Protein AF-A0A7S0V227-F1 (afdb_monomer_lite)

Organism: NCBI:txid464990

Secondary structure (DSSP, 8-state):
-----------HHHHHHH-SS-GGGSEEEETTEEEEHHHHHHHHHHHGGG--TTT-TTTPPPHHHHHHHHHHHHHHHHHHHHHHHHTTPPPPPHHHHHHHHHHHHHS-HHHHHHHHHHHHHHHHHHHTT-HHHHHHHHHTTSSTTSPPPHHHHHHHHHHHHHHTTT-SSSS-SSS--EEEHHHHHHHHHHHTTTS-HHHHHHHHHHHHTT-BTTEEEHHHHHHHHHHHHHHHHHHHHH-------

pLDDT: mean 85.81, std 15.77, range [26.84, 97.31]

Radius of gyration: 18.99 Å; chains: 1; bounding box: 44×42×47 Å

Structure (mmCIF, N/CA/C/O backbone):
data_AF-A0A7S0V227-F1
#
_entry.id   AF-A0A7S0V227-F1
#
loop_
_atom_site.group_PDB
_atom_site.id
_atom_site.type_symbol
_atom_site.label_atom_id
_atom_site.label_alt_id
_atom_site.label_comp_id
_atom_site.label_asym_id
_atom_site.label_entity_id
_atom_site.label_seq_id
_atom_site.pdbx_PDB_ins_code
_atom_site.Cartn_x
_atom_site.Cartn_y
_atom_site.Cartn_z
_atom_site.occupancy
_atom_site.B_iso_or_equiv
_atom_site.auth_seq_id
_atom_site.auth_comp_id
_atom_site.auth_asym_id
_atom_site.auth_atom_id
_atom_site.pdbx_PDB_model_num
ATOM 1 N N . GLY A 1 1 ? 14.195 14.202 -21.052 1.00 30.77 1 GLY A N 1
ATOM 2 C CA . GLY A 1 1 ? 12.818 14.594 -21.402 1.00 30.77 1 GLY A CA 1
ATOM 3 C C . GLY A 1 1 ? 11.912 13.938 -20.395 1.00 30.77 1 GLY A C 1
ATOM 4 O O . GLY A 1 1 ? 12.002 12.729 -20.259 1.00 30.77 1 GLY A O 1
ATOM 5 N N . ALA A 1 2 ? 11.149 14.719 -19.632 1.00 26.84 2 ALA A N 1
ATOM 6 C CA . ALA A 1 2 ? 10.266 14.188 -18.602 1.00 26.84 2 ALA A CA 1
ATOM 7 C C . ALA A 1 2 ? 9.202 13.300 -19.260 1.00 26.84 2 ALA A C 1
ATOM 9 O O . ALA A 1 2 ? 8.429 13.779 -20.091 1.00 26.84 2 ALA A O 1
ATOM 10 N N . VAL A 1 3 ? 9.184 12.012 -18.915 1.00 33.78 3 VAL A N 1
ATOM 11 C CA . VAL A 1 3 ? 8.082 11.117 -19.274 1.00 33.78 3 VAL A CA 1
ATOM 12 C C . VAL A 1 3 ? 6.899 11.555 -18.421 1.00 33.78 3 VAL A C 1
ATOM 14 O O . VAL A 1 3 ? 6.765 11.176 -17.261 1.00 33.78 3 VAL A O 1
ATOM 17 N N . GLY A 1 4 ? 6.087 12.457 -18.970 1.00 28.61 4 GLY A N 1
ATOM 18 C CA . GLY A 1 4 ? 4.810 12.818 -18.380 1.00 28.61 4 GLY A CA 1
ATOM 19 C C . GLY A 1 4 ? 3.978 11.550 -18.253 1.00 28.61 4 GLY A C 1
ATOM 20 O O . GLY A 1 4 ? 3.713 10.887 -19.254 1.00 28.61 4 GLY A O 1
ATOM 21 N N . MET A 1 5 ? 3.601 11.193 -17.025 1.00 31.62 5 MET A N 1
ATOM 22 C CA . MET A 1 5 ? 2.635 10.130 -16.780 1.00 31.62 5 MET A CA 1
ATOM 23 C C . MET A 1 5 ? 1.301 10.550 -17.403 1.00 31.62 5 MET A C 1
ATOM 25 O O . MET A 1 5 ? 0.519 11.287 -16.808 1.00 31.62 5 MET A O 1
ATOM 29 N N . VAL A 1 6 ? 1.061 10.112 -18.638 1.00 30.78 6 VAL A N 1
ATOM 30 C CA . VAL A 1 6 ? -0.256 10.171 -19.270 1.00 30.78 6 VAL A CA 1
ATOM 31 C C . VAL A 1 6 ? -1.191 9.287 -18.435 1.00 30.78 6 VAL A C 1
ATOM 33 O O . VAL A 1 6 ? -0.788 8.182 -18.052 1.00 30.78 6 VAL A O 1
ATOM 36 N N . PRO A 1 7 ? -2.423 9.723 -18.120 1.00 33.16 7 PRO A N 1
ATOM 37 C CA . PRO A 1 7 ? -3.392 8.878 -17.441 1.00 33.16 7 PRO A CA 1
ATOM 38 C C . PRO A 1 7 ? -3.862 7.791 -18.413 1.00 33.16 7 PRO A C 1
ATOM 40 O O . PRO A 1 7 ? -4.861 7.935 -19.107 1.00 33.16 7 PRO A O 1
ATOM 43 N N . VAL A 1 8 ? -3.099 6.705 -18.494 1.00 43.19 8 VAL A N 1
ATOM 44 C CA . VAL A 1 8 ? -3.526 5.469 -19.146 1.00 43.19 8 VAL A CA 1
ATOM 45 C C . VAL A 1 8 ? -4.365 4.709 -18.127 1.00 43.19 8 VAL A C 1
ATOM 47 O O . VAL A 1 8 ? -3.867 4.353 -17.050 1.00 43.19 8 VAL A O 1
ATOM 50 N N . THR A 1 9 ? -5.648 4.547 -18.443 1.00 53.22 9 THR A N 1
ATOM 51 C CA . THR A 1 9 ? -6.554 3.610 -17.776 1.00 53.22 9 THR A CA 1
ATOM 52 C C . THR A 1 9 ? -6.172 2.214 -18.249 1.00 53.22 9 THR A C 1
ATOM 54 O O . THR A 1 9 ? -6.073 1.985 -19.454 1.00 53.22 9 THR A O 1
ATOM 57 N N . MET A 1 10 ? -5.879 1.309 -17.320 1.00 60.03 10 MET A N 1
ATOM 58 C CA . MET A 1 10 ? -5.410 -0.031 -17.662 1.00 60.03 10 MET A CA 1
ATOM 59 C C . MET A 1 10 ? -6.526 -0.831 -18.352 1.00 60.03 10 MET A C 1
ATOM 61 O O . MET A 1 10 ? -7.667 -0.830 -17.883 1.00 60.03 10 MET A O 1
ATOM 65 N N . ASP A 1 11 ? -6.218 -1.524 -19.455 1.00 67.88 11 ASP A N 1
ATOM 66 C CA . ASP A 1 11 ? -7.174 -2.448 -20.068 1.00 67.88 11 ASP A CA 1
ATOM 67 C C . ASP A 1 11 ? -7.288 -3.714 -19.210 1.00 67.88 11 ASP A C 1
ATOM 69 O O . ASP A 1 11 ? -6.453 -4.620 -19.239 1.00 67.88 11 ASP A O 1
ATOM 73 N N . LEU A 1 12 ? -8.369 -3.783 -18.434 1.00 59.81 12 LEU A N 1
ATOM 74 C CA . LEU A 1 12 ? -8.680 -4.924 -17.578 1.00 59.81 12 LEU A CA 1
ATOM 75 C C . LEU A 1 12 ? -8.890 -6.230 -18.368 1.00 59.81 12 LEU A C 1
ATOM 77 O O . LEU A 1 12 ? -8.927 -7.295 -17.751 1.00 59.81 12 LEU A O 1
ATOM 81 N N . GLN A 1 13 ? -9.064 -6.197 -19.697 1.00 56.00 13 GLN A N 1
ATOM 82 C CA . GLN A 1 13 ? -9.119 -7.403 -20.532 1.00 56.00 13 GLN A CA 1
ATOM 83 C C . GLN A 1 13 ? -7.723 -7.944 -20.877 1.00 56.00 13 GLN A C 1
ATOM 85 O O . GLN A 1 13 ? -7.546 -9.166 -20.865 1.00 56.00 13 GLN A O 1
ATOM 90 N N . GLY A 1 14 ? -6.730 -7.073 -21.086 1.00 57.78 14 GLY A N 1
ATOM 91 C CA . GLY A 1 14 ? -5.334 -7.451 -21.346 1.00 57.78 14 GLY A CA 1
ATOM 92 C C . GLY A 1 14 ? -4.717 -8.260 -20.202 1.00 57.78 14 GLY A C 1
ATOM 93 O O . GLY A 1 14 ? -4.196 -9.359 -20.422 1.00 57.78 14 GLY A O 1
ATOM 94 N N . LEU A 1 15 ? -4.924 -7.820 -18.951 1.00 57.00 15 LEU A N 1
ATOM 95 C CA . LEU A 1 15 ? -4.441 -8.564 -17.778 1.00 57.00 15 LEU A CA 1
ATOM 96 C C . LEU A 1 15 ? -5.098 -9.934 -17.617 1.00 57.00 15 LEU A C 1
ATOM 98 O O . LEU A 1 15 ? -4.447 -10.869 -17.161 1.00 57.00 15 LEU A O 1
ATOM 102 N N . LYS A 1 16 ? -6.367 -10.099 -18.005 1.00 57.50 16 LYS A N 1
ATOM 103 C CA . LYS A 1 16 ? -7.054 -11.397 -17.891 1.00 57.50 16 LYS A CA 1
ATOM 104 C C . LYS A 1 16 ? -6.410 -12.464 -18.768 1.00 57.50 16 LYS A C 1
ATOM 106 O O . LYS A 1 16 ? -6.288 -13.605 -18.335 1.00 57.50 16 LYS A O 1
ATOM 111 N N . SER A 1 17 ? -5.989 -12.104 -19.983 1.00 54.28 17 SER A N 1
ATOM 112 C CA . SER A 1 17 ? -5.438 -13.073 -20.937 1.00 54.28 17 SER A CA 1
ATOM 113 C C . SER A 1 17 ? -4.051 -13.592 -20.539 1.00 54.28 17 SER A C 1
ATOM 115 O O . SER A 1 17 ? -3.660 -14.659 -21.009 1.00 54.28 17 SER A O 1
ATOM 117 N N . ARG A 1 18 ? -3.308 -12.862 -19.694 1.00 57.69 18 ARG A N 1
ATOM 118 C CA . ARG A 1 18 ? -1.944 -13.226 -19.268 1.00 57.69 18 ARG A CA 1
ATOM 119 C C . ARG A 1 18 ? -1.885 -13.973 -17.928 1.00 57.69 18 ARG A C 1
ATOM 121 O O . ARG A 1 18 ? -0.892 -14.635 -17.648 1.00 57.69 18 ARG A O 1
ATOM 128 N N . ARG A 1 19 ? -2.956 -13.953 -17.125 1.00 60.94 19 ARG A N 1
ATOM 129 C CA . ARG A 1 19 ? -3.012 -14.561 -15.775 1.00 60.94 19 ARG A CA 1
ATOM 130 C C . ARG A 1 19 ? -3.350 -16.057 -15.742 1.00 60.94 19 ARG A C 1
ATOM 132 O O . ARG A 1 19 ? -3.976 -16.535 -14.795 1.00 60.94 19 ARG A O 1
ATOM 139 N N . GLY A 1 20 ? -2.946 -16.817 -16.757 1.00 49.12 20 GLY A N 1
ATOM 140 C CA . GLY A 1 20 ? -3.042 -18.279 -16.739 1.00 49.12 20 GLY A CA 1
ATOM 141 C C . GLY A 1 20 ? -2.093 -18.884 -15.694 1.00 49.12 20 GLY A C 1
ATOM 142 O O . GLY A 1 20 ? -1.029 -19.368 -16.052 1.00 49.12 20 GLY A O 1
ATOM 143 N N . GLY A 1 21 ? -2.463 -18.823 -14.410 1.00 53.12 21 GLY A N 1
ATOM 144 C CA . GLY A 1 21 ? -1.642 -19.203 -13.251 1.00 53.12 21 GLY A CA 1
ATOM 145 C C . GLY A 1 21 ? -1.020 -17.979 -12.570 1.00 53.12 21 GLY A C 1
ATOM 146 O O . GLY A 1 21 ? -0.509 -17.093 -13.246 1.00 53.12 21 GLY A O 1
ATOM 147 N N . GLY A 1 22 ? -1.093 -17.881 -11.239 1.00 58.72 22 GLY A N 1
ATOM 148 C CA . GLY A 1 22 ? -0.531 -16.743 -10.503 1.00 58.72 22 GLY A CA 1
ATOM 149 C C . GLY A 1 22 ? 0.978 -16.600 -10.738 1.00 58.72 22 GLY A C 1
ATOM 150 O O . GLY A 1 22 ? 1.699 -17.593 -10.715 1.00 58.72 22 GLY A O 1
ATOM 151 N N . ILE A 1 23 ? 1.468 -15.369 -10.931 1.00 63.75 23 ILE A N 1
ATOM 152 C CA . ILE A 1 23 ? 2.888 -15.078 -11.224 1.00 63.75 23 ILE A CA 1
ATOM 153 C C . ILE A 1 23 ? 3.874 -15.683 -10.221 1.00 63.75 23 ILE A C 1
ATOM 155 O O . ILE A 1 23 ? 5.011 -15.968 -10.583 1.00 63.75 23 ILE A O 1
ATOM 159 N N . LYS A 1 24 ? 3.443 -15.941 -8.981 1.00 59.00 24 LYS A N 1
ATOM 160 C CA . LYS A 1 24 ? 4.254 -16.615 -7.955 1.00 59.00 24 LYS A CA 1
ATOM 161 C C . LYS A 1 24 ? 4.851 -17.942 -8.425 1.00 59.00 24 LYS A C 1
ATOM 163 O O . LYS A 1 24 ? 5.970 -18.260 -8.030 1.00 59.00 24 LYS A O 1
ATOM 168 N N . ASP A 1 25 ? 4.128 -18.664 -9.277 1.00 64.25 25 ASP A N 1
ATOM 169 C CA . ASP A 1 25 ? 4.538 -19.960 -9.823 1.00 64.25 25 ASP A CA 1
ATOM 170 C C . ASP A 1 25 ? 5.075 -19.843 -11.260 1.00 64.25 25 ASP A C 1
ATOM 172 O O . ASP A 1 25 ? 5.458 -20.841 -11.874 1.00 64.25 25 ASP A O 1
ATOM 176 N N . GLN A 1 26 ? 5.104 -18.627 -11.815 1.00 71.75 26 GLN A N 1
ATOM 177 C CA . GLN A 1 26 ? 5.612 -18.367 -13.153 1.00 71.75 26 GLN A CA 1
ATOM 178 C C . GLN A 1 26 ? 7.124 -18.136 -13.138 1.00 71.75 26 GLN A C 1
ATOM 180 O O . GLN A 1 26 ? 7.711 -17.568 -12.212 1.00 71.75 26 GLN A O 1
ATOM 185 N N . MET A 1 27 ? 7.752 -18.566 -14.227 1.00 77.56 27 MET A N 1
ATOM 186 C CA . MET A 1 27 ? 9.144 -18.262 -14.510 1.00 77.56 27 MET A CA 1
ATOM 187 C C . MET A 1 27 ? 9.214 -16.936 -15.269 1.00 77.56 27 MET A C 1
ATOM 189 O O . MET A 1 27 ? 8.631 -16.801 -16.344 1.00 77.56 27 MET A O 1
ATOM 193 N N . ILE A 1 28 ? 9.945 -15.967 -14.728 1.00 79.69 28 ILE A N 1
ATOM 194 C CA . ILE A 1 28 ? 10.242 -14.699 -15.391 1.00 79.69 28 ILE A CA 1
ATOM 195 C C . ILE A 1 28 ? 11.426 -14.909 -16.330 1.00 79.69 28 ILE A C 1
ATOM 197 O O . ILE A 1 28 ? 12.440 -15.492 -15.946 1.00 79.69 28 ILE A O 1
ATOM 201 N N . THR A 1 29 ? 11.299 -14.442 -17.571 1.00 74.69 29 THR A N 1
ATOM 202 C CA . THR A 1 29 ? 12.416 -14.453 -18.520 1.00 74.69 29 THR A CA 1
ATOM 203 C C . THR A 1 29 ? 13.261 -13.206 -18.291 1.00 74.69 29 THR A C 1
ATOM 205 O O . THR A 1 29 ? 12.813 -12.099 -18.583 1.00 74.69 29 THR A O 1
ATOM 208 N N . GLN A 1 30 ? 14.475 -13.383 -17.770 1.00 71.31 30 GLN A N 1
ATOM 209 C CA . GLN A 1 30 ? 15.462 -12.320 -17.598 1.00 71.31 30 GLN A CA 1
ATOM 210 C C . GLN A 1 30 ? 16.667 -12.630 -18.497 1.00 71.31 30 GLN A C 1
ATOM 212 O O . GLN A 1 30 ? 17.422 -13.580 -18.269 1.00 71.31 30 GLN A O 1
ATOM 217 N N . GLY A 1 31 ? 16.813 -11.873 -19.587 1.00 73.12 31 GLY A N 1
ATOM 218 C CA . GLY A 1 31 ? 17.769 -12.200 -20.648 1.00 73.12 31 GLY A CA 1
ATOM 219 C C . GLY A 1 31 ? 17.476 -13.573 -21.272 1.00 73.12 31 GLY A C 1
ATOM 220 O O . GLY A 1 31 ? 16.380 -13.805 -21.770 1.00 73.12 31 GLY A O 1
ATOM 221 N N . ASN A 1 32 ? 18.448 -14.492 -21.221 1.00 73.50 32 ASN A N 1
ATOM 222 C CA . ASN A 1 32 ? 18.320 -15.859 -21.756 1.00 73.50 32 ASN A CA 1
ATOM 223 C C . ASN A 1 32 ? 17.957 -16.911 -20.690 1.00 73.50 32 ASN A C 1
ATOM 225 O O . ASN A 1 32 ? 18.061 -18.110 -20.959 1.00 73.50 32 ASN A O 1
ATOM 229 N N . GLN A 1 33 ? 17.594 -16.499 -19.472 1.00 80.25 33 GLN A N 1
ATOM 230 C CA . GLN A 1 33 ? 17.292 -17.416 -18.372 1.00 80.25 33 GLN A CA 1
ATOM 231 C C . GLN A 1 33 ? 15.860 -17.238 -17.874 1.00 80.25 33 GLN A C 1
ATOM 233 O O . GLN A 1 33 ? 15.362 -16.125 -17.733 1.00 80.25 33 GLN A O 1
ATOM 238 N N . ALA A 1 34 ? 15.214 -18.365 -17.585 1.00 85.25 34 ALA A N 1
ATOM 239 C CA . ALA A 1 34 ? 13.944 -18.416 -16.885 1.00 85.25 34 ALA A CA 1
ATOM 240 C C . ALA A 1 34 ? 14.238 -18.560 -15.383 1.00 85.25 34 ALA A C 1
ATOM 242 O O . ALA A 1 34 ? 14.880 -19.535 -14.983 1.00 85.25 34 ALA A O 1
ATOM 243 N N . ILE A 1 35 ? 13.786 -17.613 -14.561 1.00 88.38 35 ILE A N 1
ATOM 244 C CA . ILE A 1 35 ? 14.002 -17.605 -13.106 1.00 88.38 35 ILE A CA 1
ATOM 245 C C . ILE A 1 35 ? 12.668 -17.534 -12.349 1.00 88.38 35 ILE A C 1
ATOM 247 O O . ILE A 1 35 ? 11.728 -16.914 -12.841 1.00 88.38 35 ILE A O 1
ATOM 251 N N . PRO A 1 36 ? 12.548 -18.128 -11.149 1.00 90.19 36 PRO A N 1
ATOM 252 C CA . PRO A 1 36 ? 11.356 -17.966 -10.321 1.00 90.19 36 PRO A CA 1
ATOM 253 C C . PRO A 1 36 ? 11.097 -16.494 -9.976 1.00 90.19 36 PRO A C 1
ATOM 255 O O . PRO A 1 36 ? 12.040 -15.758 -9.673 1.00 90.19 36 PRO A O 1
ATOM 258 N N . TYR A 1 37 ? 9.826 -16.081 -9.925 1.00 89.75 37 TYR A N 1
ATOM 259 C CA . TYR A 1 37 ? 9.449 -14.705 -9.573 1.00 89.75 37 TYR A CA 1
ATOM 260 C C . TYR A 1 37 ? 10.068 -14.219 -8.251 1.00 89.75 37 TYR A C 1
ATOM 262 O O . TYR A 1 37 ? 10.524 -13.083 -8.150 1.00 89.75 37 TYR A O 1
ATOM 270 N N . SER A 1 38 ? 10.149 -15.085 -7.238 1.00 90.00 38 SER A N 1
ATOM 271 C CA . SER A 1 38 ? 10.767 -14.745 -5.950 1.00 90.00 38 SER A CA 1
ATOM 272 C C . SER A 1 38 ? 12.251 -14.380 -6.075 1.00 90.00 38 SER A C 1
ATOM 274 O O . SER A 1 38 ? 12.716 -13.465 -5.396 1.00 90.00 38 SER A O 1
ATOM 276 N N . GLN A 1 39 ? 12.991 -15.055 -6.962 1.00 92.19 39 GLN A N 1
ATOM 277 C CA . GLN A 1 39 ? 14.393 -14.741 -7.243 1.00 92.19 39 GLN A CA 1
ATOM 278 C C . GLN A 1 39 ? 14.517 -13.448 -8.047 1.00 92.19 39 GLN A C 1
ATOM 280 O O . GLN A 1 39 ? 15.366 -12.618 -7.723 1.00 92.19 39 GLN A O 1
ATOM 285 N N . PHE A 1 40 ? 13.641 -13.254 -9.038 1.00 93.38 40 PHE A N 1
ATOM 286 C CA . PHE A 1 40 ? 13.546 -12.003 -9.790 1.00 93.38 40 PHE A CA 1
ATOM 287 C C . PHE A 1 40 ? 13.323 -10.808 -8.853 1.00 93.38 40 PHE A C 1
ATOM 289 O O . PHE A 1 40 ? 14.111 -9.864 -8.863 1.00 93.38 40 PHE A O 1
ATOM 296 N N . TRP A 1 41 ? 12.307 -10.873 -7.986 1.00 94.38 41 TRP A N 1
ATOM 297 C CA . TRP A 1 41 ? 11.978 -9.782 -7.069 1.00 94.38 41 TRP A CA 1
ATOM 298 C C . TRP A 1 41 ? 13.118 -9.491 -6.089 1.00 94.38 41 TRP A C 1
ATOM 300 O O . TRP A 1 41 ? 13.486 -8.335 -5.894 1.00 94.38 41 TRP A O 1
ATOM 310 N N . ALA A 1 42 ? 13.743 -10.527 -5.519 1.00 92.75 42 ALA A N 1
ATOM 311 C CA . ALA A 1 42 ? 14.905 -10.354 -4.648 1.00 92.75 42 ALA A CA 1
ATOM 312 C C . ALA A 1 42 ? 16.091 -9.694 -5.378 1.00 92.75 42 ALA A C 1
ATOM 314 O O . ALA A 1 42 ? 16.754 -8.821 -4.814 1.00 92.75 42 ALA A O 1
ATOM 315 N N . GLY A 1 43 ? 16.337 -10.075 -6.636 1.00 93.81 43 GLY A N 1
ATOM 316 C CA . GLY A 1 43 ? 17.341 -9.446 -7.494 1.00 93.81 43 GLY A CA 1
ATOM 317 C C . GLY A 1 43 ? 17.039 -7.970 -7.753 1.00 93.81 43 GLY A C 1
ATOM 318 O O . GLY A 1 43 ? 17.914 -7.130 -7.568 1.00 93.81 43 GLY A O 1
ATOM 319 N N . LEU A 1 44 ? 15.788 -7.644 -8.083 1.00 94.94 44 LEU A N 1
ATOM 320 C CA . LEU A 1 44 ? 15.318 -6.276 -8.314 1.00 94.94 44 LEU A CA 1
ATOM 321 C C . LEU A 1 44 ? 15.491 -5.388 -7.073 1.00 94.94 44 LEU A C 1
ATOM 323 O O . LEU A 1 44 ? 16.001 -4.265 -7.165 1.00 94.94 44 LEU A O 1
ATOM 327 N N . LEU A 1 45 ? 15.109 -5.895 -5.896 1.00 94.75 45 LEU A N 1
ATOM 328 C CA . LEU A 1 45 ? 15.289 -5.185 -4.629 1.00 94.75 45 LEU A CA 1
ATOM 329 C C . LEU A 1 45 ? 16.766 -4.893 -4.355 1.00 94.75 45 LEU A C 1
ATOM 331 O O . LEU A 1 45 ? 17.085 -3.779 -3.949 1.00 94.75 45 LEU A O 1
ATOM 335 N N . LYS A 1 46 ? 17.660 -5.849 -4.620 1.00 93.62 46 LYS A N 1
ATOM 336 C CA . LYS A 1 46 ? 19.105 -5.658 -4.456 1.00 93.62 46 LYS A CA 1
ATOM 337 C C . LYS A 1 46 ? 19.670 -4.650 -5.461 1.00 93.62 46 LYS A C 1
ATOM 339 O O . LYS A 1 46 ? 20.416 -3.756 -5.079 1.00 93.62 46 LYS A O 1
ATOM 344 N N . SER A 1 47 ? 19.308 -4.758 -6.738 1.00 93.12 47 SER A N 1
ATOM 345 C CA . SER A 1 47 ? 19.790 -3.845 -7.784 1.00 93.12 47 SER A CA 1
ATOM 346 C C . SER A 1 47 ? 19.373 -2.401 -7.515 1.00 93.12 47 SER A C 1
ATOM 348 O O . SER A 1 47 ? 20.182 -1.485 -7.646 1.00 93.12 47 SER A O 1
ATOM 350 N N . SER A 1 48 ? 18.142 -2.192 -7.052 1.00 93.25 48 SER A N 1
ATOM 351 C CA . SER A 1 48 ? 17.635 -0.856 -6.724 1.00 93.25 48 SER A CA 1
ATOM 352 C C . SER A 1 48 ? 18.323 -0.195 -5.519 1.00 93.25 48 SER A C 1
ATOM 354 O O . SER A 1 48 ? 18.161 1.006 -5.342 1.00 93.25 48 SER A O 1
ATOM 356 N N . GLU A 1 49 ? 19.100 -0.918 -4.700 1.00 91.38 49 GLU A N 1
ATOM 357 C CA . GLU A 1 49 ? 19.923 -0.312 -3.630 1.00 91.38 49 GLU A CA 1
ATOM 358 C C . GLU A 1 49 ? 21.124 0.454 -4.188 1.00 91.38 49 GLU A C 1
ATOM 360 O O . GLU A 1 49 ? 21.644 1.352 -3.535 1.00 91.38 49 GLU A O 1
ATOM 365 N N . SER A 1 50 ? 21.566 0.099 -5.397 1.00 89.81 50 SER A N 1
ATOM 366 C CA . SER A 1 50 ? 22.701 0.743 -6.065 1.00 89.81 50 SER A CA 1
ATOM 367 C C . SER A 1 50 ? 22.319 1.997 -6.856 1.00 89.81 50 SER A C 1
ATOM 369 O O . SER A 1 50 ? 23.195 2.668 -7.397 1.00 89.81 50 SER A O 1
ATOM 371 N N . ILE A 1 51 ? 21.023 2.310 -6.940 1.00 89.31 51 ILE A N 1
ATOM 372 C CA . ILE A 1 51 ? 20.528 3.487 -7.649 1.00 89.31 51 ILE A CA 1
ATOM 373 C C . ILE A 1 51 ? 20.590 4.684 -6.707 1.00 89.31 51 ILE A C 1
ATOM 375 O O . ILE A 1 51 ? 19.793 4.792 -5.775 1.00 89.31 51 ILE A O 1
ATOM 379 N N . ASP A 1 52 ? 21.499 5.609 -6.998 1.00 87.75 52 ASP A N 1
ATOM 380 C CA . ASP A 1 52 ? 21.491 6.926 -6.376 1.00 87.75 52 ASP A CA 1
ATOM 381 C C . ASP A 1 52 ? 20.463 7.824 -7.078 1.00 87.75 52 ASP A C 1
ATOM 383 O O . ASP A 1 52 ? 20.682 8.340 -8.178 1.00 87.75 52 ASP A O 1
ATOM 387 N N . VAL A 1 53 ? 19.288 7.940 -6.463 1.00 87.62 53 VAL A N 1
ATOM 388 C CA . VAL A 1 53 ? 18.182 8.757 -6.978 1.00 87.62 53 VAL A CA 1
ATOM 389 C C . VAL A 1 53 ? 18.424 10.246 -6.722 1.00 87.62 53 VAL A C 1
ATOM 391 O O . VAL A 1 53 ? 17.915 11.077 -7.474 1.00 87.62 53 VAL A O 1
ATOM 394 N N . GLU A 1 54 ? 19.185 10.598 -5.683 1.00 85.31 54 GLU A N 1
ATOM 395 C CA . GLU A 1 54 ? 19.464 11.997 -5.345 1.00 85.31 54 GLU A CA 1
ATOM 396 C C . GLU A 1 54 ? 20.405 12.627 -6.379 1.00 85.31 54 GLU A C 1
ATOM 398 O O . GLU A 1 54 ? 20.179 13.764 -6.800 1.00 85.31 54 GLU A O 1
ATOM 403 N N . ASP A 1 55 ? 21.372 11.850 -6.873 1.00 85.31 55 ASP A N 1
ATOM 404 C CA . ASP A 1 55 ? 22.327 12.286 -7.896 1.00 85.31 55 ASP A CA 1
ATOM 405 C C . ASP A 1 55 ? 21.810 12.125 -9.342 1.00 85.31 55 ASP A C 1
ATOM 407 O O . ASP A 1 55 ? 22.392 12.675 -10.284 1.00 85.31 55 ASP A O 1
ATOM 411 N N . ASN A 1 56 ? 20.694 11.413 -9.555 1.00 87.50 56 ASN A N 1
ATOM 412 C CA . ASN A 1 56 ? 20.131 11.166 -10.884 1.00 87.50 56 ASN A CA 1
ATOM 413 C C . ASN A 1 56 ? 18.750 11.809 -11.079 1.00 87.50 56 ASN A C 1
ATOM 415 O O . ASN A 1 56 ? 17.702 11.169 -10.976 1.00 87.50 56 ASN A O 1
ATOM 419 N N . VAL A 1 57 ? 18.761 13.082 -11.485 1.00 82.81 57 VAL A N 1
ATOM 420 C CA . VAL A 1 57 ? 17.558 13.909 -11.723 1.00 82.81 57 VAL A CA 1
ATOM 421 C C . VAL A 1 57 ? 16.549 13.264 -12.688 1.00 82.81 57 VAL A C 1
ATOM 423 O O . VAL A 1 57 ? 15.355 13.532 -12.596 1.00 82.81 57 VAL A O 1
ATOM 426 N N . MET A 1 58 ? 16.994 12.413 -13.621 1.00 84.75 58 MET A N 1
ATOM 427 C CA . MET A 1 58 ? 16.089 11.745 -14.572 1.00 84.75 58 MET A CA 1
ATOM 428 C C . MET A 1 58 ? 15.282 10.608 -13.933 1.00 84.75 58 MET A C 1
ATOM 430 O O . MET A 1 58 ? 14.237 10.236 -14.464 1.00 84.75 58 MET A O 1
ATOM 434 N N . LEU A 1 59 ? 15.768 10.060 -12.819 1.00 87.44 59 LEU A N 1
ATOM 435 C CA . LEU A 1 59 ? 15.134 8.981 -12.063 1.00 87.44 59 LEU A CA 1
ATOM 436 C C . LEU A 1 59 ? 14.322 9.510 -10.874 1.00 87.44 59 LEU A C 1
ATOM 438 O O . LEU A 1 59 ? 13.402 8.840 -10.402 1.00 87.44 59 LEU A O 1
ATOM 442 N N . GLN A 1 60 ? 14.622 10.725 -10.417 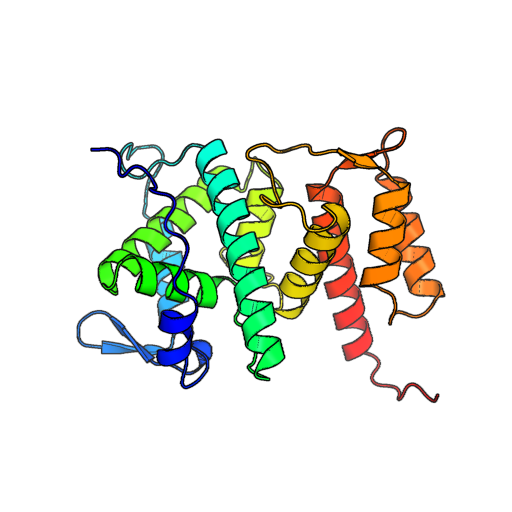1.00 90.44 60 GLN A N 1
ATOM 443 C CA . GLN A 1 60 ? 13.994 11.321 -9.248 1.00 90.44 60 GLN A CA 1
ATOM 444 C C . GLN A 1 60 ? 12.507 11.630 -9.471 1.00 90.44 60 GLN A C 1
ATOM 446 O O . GLN A 1 60 ? 12.116 12.425 -10.328 1.00 90.44 60 GLN A O 1
ATOM 451 N N . MET A 1 61 ? 11.669 11.041 -8.625 1.00 93.56 61 MET A N 1
ATOM 452 C CA . MET A 1 61 ? 10.277 11.422 -8.435 1.00 93.56 61 MET A CA 1
ATOM 453 C C . MET A 1 61 ? 10.199 12.318 -7.208 1.00 93.56 61 MET A C 1
ATOM 455 O O . MET A 1 61 ? 10.783 12.007 -6.180 1.00 93.56 61 MET A O 1
ATOM 459 N N . SER A 1 62 ? 9.443 13.409 -7.271 1.00 94.81 62 SER A N 1
ATOM 460 C CA . SER A 1 62 ? 9.101 14.161 -6.062 1.00 94.81 62 SER A CA 1
ATOM 461 C C . SER A 1 62 ? 8.231 13.317 -5.125 1.00 94.81 62 SER A C 1
ATOM 463 O O . SER A 1 62 ? 7.460 12.461 -5.567 1.00 94.81 62 SER A O 1
ATOM 465 N N . LYS A 1 63 ? 8.256 13.630 -3.823 1.00 94.44 63 LYS A N 1
ATOM 466 C CA . LYS A 1 63 ? 7.371 13.003 -2.825 1.00 94.44 63 LYS A CA 1
ATOM 467 C C . LYS A 1 63 ? 5.904 13.030 -3.264 1.00 94.44 63 LYS A C 1
ATOM 469 O O . LYS A 1 63 ? 5.204 12.035 -3.121 1.00 94.44 63 LYS A O 1
ATOM 474 N N . LYS A 1 64 ? 5.458 14.152 -3.834 1.00 94.62 64 LYS A N 1
ATOM 475 C CA . LYS A 1 64 ? 4.103 14.314 -4.366 1.00 94.62 64 LYS A CA 1
ATOM 476 C C . LYS A 1 64 ? 3.795 13.275 -5.452 1.00 94.62 64 LYS A C 1
ATOM 478 O O . LYS A 1 64 ? 2.820 12.546 -5.334 1.00 94.62 64 LYS A O 1
ATOM 483 N N . GLN A 1 65 ? 4.674 13.152 -6.450 1.00 95.25 65 GLN A N 1
ATOM 484 C CA . GLN A 1 65 ? 4.534 12.161 -7.525 1.00 95.25 65 GLN A CA 1
ATOM 485 C C . GLN A 1 65 ? 4.529 10.725 -6.991 1.00 95.25 65 GLN A C 1
ATOM 487 O O . GLN A 1 65 ? 3.806 9.882 -7.515 1.00 95.25 65 GLN A O 1
ATOM 492 N N . MET A 1 66 ? 5.305 10.441 -5.942 1.00 96.19 66 MET A N 1
ATOM 493 C CA . MET A 1 66 ? 5.285 9.132 -5.291 1.00 96.19 66 MET A CA 1
ATOM 494 C C . MET A 1 66 ? 3.940 8.858 -4.599 1.00 96.19 66 MET A C 1
ATOM 496 O O . MET A 1 66 ? 3.401 7.761 -4.719 1.00 96.19 66 MET A O 1
ATOM 500 N N . LEU A 1 67 ? 3.368 9.844 -3.901 1.00 95.50 67 LEU A N 1
ATOM 501 C CA . LEU A 1 67 ? 2.059 9.707 -3.250 1.00 95.50 67 LEU A CA 1
ATOM 502 C C . LEU A 1 67 ? 0.925 9.548 -4.273 1.00 95.50 67 LEU A C 1
ATOM 504 O O . LEU A 1 67 ? 0.074 8.676 -4.091 1.00 95.50 67 LEU A O 1
ATOM 508 N N . ASP A 1 68 ? 0.961 10.319 -5.363 1.00 94.81 68 ASP A N 1
ATOM 509 C CA . ASP A 1 68 ? 0.064 10.172 -6.518 1.00 94.81 68 ASP A CA 1
ATOM 510 C C . ASP A 1 68 ? 0.130 8.757 -7.102 1.00 94.81 68 ASP A C 1
ATOM 512 O O . ASP A 1 68 ? -0.892 8.094 -7.306 1.00 94.81 68 ASP A O 1
ATOM 516 N N . PHE A 1 69 ? 1.350 8.265 -7.333 1.00 95.69 69 PHE A N 1
ATOM 517 C CA . PHE A 1 69 ? 1.582 6.924 -7.851 1.00 95.69 69 PHE A CA 1
ATOM 518 C C . PHE A 1 69 ? 1.004 5.850 -6.921 1.00 95.69 69 PHE A C 1
ATOM 520 O O . PHE A 1 69 ? 0.266 4.980 -7.381 1.00 95.69 69 PHE A O 1
ATOM 527 N N . ILE A 1 70 ? 1.261 5.937 -5.612 1.00 96.31 70 ILE A N 1
ATOM 528 C CA . ILE A 1 70 ? 0.711 4.999 -4.620 1.00 96.31 70 ILE A CA 1
ATOM 529 C C . ILE A 1 70 ? -0.824 5.009 -4.651 1.00 96.31 70 ILE A C 1
ATOM 531 O O . ILE A 1 70 ? -1.446 3.945 -4.671 1.00 96.31 70 ILE A O 1
ATOM 535 N N . GLY A 1 71 ? -1.442 6.195 -4.691 1.00 94.06 71 GLY A N 1
ATOM 536 C CA . GLY A 1 71 ? -2.895 6.336 -4.788 1.00 94.06 71 GLY A CA 1
ATOM 537 C C . GLY A 1 71 ? -3.468 5.674 -6.044 1.00 94.06 71 GLY A C 1
ATOM 538 O O . GLY A 1 71 ? -4.461 4.940 -5.958 1.00 94.06 71 GLY A O 1
ATOM 539 N N . LYS A 1 72 ? -2.809 5.860 -7.198 1.00 93.75 72 LYS A N 1
ATOM 540 C CA . LYS A 1 72 ? -3.177 5.192 -8.456 1.00 93.75 72 LYS A CA 1
ATOM 541 C C . LYS A 1 72 ? -3.071 3.673 -8.329 1.00 93.75 72 LYS A C 1
ATOM 543 O O . LYS A 1 72 ? -4.042 2.976 -8.608 1.00 93.75 72 LYS A O 1
ATOM 548 N N . ILE A 1 73 ? -1.927 3.163 -7.874 1.00 95.88 73 ILE A N 1
ATOM 549 C CA . ILE A 1 73 ? -1.666 1.722 -7.765 1.00 95.88 73 ILE A CA 1
ATOM 550 C C . ILE A 1 73 ? -2.676 1.033 -6.848 1.00 95.88 73 ILE A C 1
ATOM 552 O O . ILE A 1 73 ? -3.199 -0.017 -7.210 1.00 95.88 73 ILE A O 1
ATOM 556 N N . TYR A 1 74 ? -3.014 1.620 -5.698 1.00 95.62 74 TYR A N 1
ATOM 557 C CA . TYR A 1 74 ? -4.040 1.046 -4.824 1.00 95.62 74 TYR A CA 1
ATOM 558 C C . TYR A 1 74 ? -5.436 1.065 -5.448 1.00 95.62 74 TYR A C 1
ATOM 560 O O . TYR A 1 74 ? -6.176 0.096 -5.285 1.00 95.62 74 TYR A O 1
ATOM 568 N N . THR A 1 75 ? -5.784 2.117 -6.190 1.00 92.81 75 THR A N 1
ATOM 569 C CA . THR A 1 75 ? -7.064 2.189 -6.910 1.00 92.81 75 THR A CA 1
ATOM 570 C C . THR A 1 75 ? -7.159 1.083 -7.964 1.00 92.81 75 THR A C 1
ATOM 572 O O . THR A 1 75 ? -8.117 0.315 -7.965 1.00 92.81 75 THR A O 1
ATOM 575 N N . GLU A 1 76 ? -6.139 0.943 -8.812 1.00 93.00 76 GLU A N 1
ATOM 576 C CA . GLU A 1 76 ? -6.087 -0.097 -9.848 1.00 93.00 76 GLU A CA 1
ATOM 577 C C . GLU A 1 76 ? -6.079 -1.506 -9.234 1.00 93.00 76 GLU A C 1
ATOM 579 O O . GLU A 1 76 ? -6.771 -2.405 -9.716 1.00 93.00 76 GLU A O 1
ATOM 584 N N . LYS A 1 77 ? -5.363 -1.696 -8.115 1.00 94.38 77 LYS A N 1
ATOM 585 C CA . LYS A 1 77 ? -5.334 -2.971 -7.389 1.00 94.38 77 LYS A CA 1
ATOM 586 C C . LYS A 1 77 ? -6.720 -3.386 -6.904 1.00 94.38 77 LYS A C 1
ATOM 588 O O . LYS A 1 77 ? -7.064 -4.555 -7.036 1.00 94.38 77 LYS A O 1
ATOM 593 N N . ILE A 1 78 ? -7.514 -2.453 -6.372 1.00 92.69 78 ILE A N 1
ATOM 594 C CA . ILE A 1 78 ? -8.887 -2.727 -5.919 1.00 92.69 78 ILE A CA 1
ATOM 595 C C . ILE A 1 78 ? -9.758 -3.189 -7.086 1.00 92.69 78 ILE A C 1
ATOM 597 O O . ILE A 1 78 ? -10.432 -4.209 -6.972 1.00 92.69 78 ILE A O 1
ATOM 601 N N . LEU A 1 79 ? -9.709 -2.479 -8.218 1.00 91.25 79 LEU A N 1
ATOM 602 C CA . LEU A 1 79 ? -10.487 -2.839 -9.409 1.00 91.25 79 LEU A CA 1
ATOM 603 C C . LEU A 1 79 ? -10.122 -4.238 -9.913 1.00 91.25 79 LEU A C 1
ATOM 605 O O . LEU A 1 79 ? -10.993 -5.021 -10.299 1.00 91.25 79 LEU A O 1
ATOM 609 N N . VAL A 1 80 ? -8.832 -4.557 -9.884 1.00 91.88 80 VAL A N 1
ATOM 610 C CA . VAL A 1 80 ? -8.322 -5.878 -10.230 1.00 91.88 80 VAL A CA 1
ATOM 611 C C . VAL A 1 80 ? -8.777 -6.948 -9.236 1.00 91.88 80 VAL A C 1
ATOM 613 O O . VAL A 1 80 ? -9.262 -7.988 -9.672 1.00 91.88 80 VAL A O 1
ATOM 616 N N . ASP A 1 81 ? -8.682 -6.697 -7.931 1.00 93.50 81 ASP A N 1
ATOM 617 C CA . ASP A 1 81 ? -9.107 -7.653 -6.902 1.00 93.50 81 ASP A CA 1
ATOM 618 C C . ASP A 1 81 ? -10.607 -7.952 -6.992 1.00 93.50 81 ASP A C 1
ATOM 620 O O . ASP A 1 81 ? -11.016 -9.101 -6.854 1.00 93.50 81 ASP A O 1
ATOM 624 N N . GLU A 1 82 ? -11.437 -6.954 -7.307 1.00 91.00 82 GLU A N 1
ATOM 625 C CA . GLU A 1 82 ? -12.866 -7.165 -7.562 1.00 91.00 82 GLU A CA 1
ATOM 626 C C . GLU A 1 82 ? -13.126 -8.035 -8.800 1.00 91.00 82 GLU A C 1
ATOM 628 O O . GLU A 1 82 ? -14.099 -8.791 -8.856 1.00 91.00 82 GLU A O 1
ATOM 633 N N . VAL A 1 83 ? -12.296 -7.911 -9.841 1.00 90.44 83 VAL A N 1
ATOM 634 C CA . VAL A 1 83 ? -12.359 -8.807 -11.001 1.00 90.44 83 VAL A CA 1
ATOM 635 C C . VAL A 1 83 ? -11.973 -10.220 -10.588 1.00 90.44 83 VAL A C 1
ATOM 637 O O . VAL A 1 83 ? -12.742 -11.128 -10.898 1.00 90.44 83 VAL A O 1
ATOM 640 N N . ASP A 1 84 ? -10.849 -10.388 -9.889 1.00 89.69 84 ASP A N 1
ATOM 641 C CA . ASP A 1 84 ? -10.336 -11.688 -9.446 1.00 89.69 84 ASP A CA 1
ATOM 642 C C . ASP A 1 84 ? -11.353 -12.410 -8.549 1.00 89.69 84 ASP A C 1
ATOM 644 O O . ASP A 1 84 ? -11.670 -13.576 -8.794 1.00 89.69 84 ASP A O 1
ATOM 648 N N . ASP A 1 85 ? -11.968 -11.702 -7.599 1.00 91.25 85 ASP A N 1
ATOM 649 C CA . ASP A 1 85 ? -13.012 -12.246 -6.726 1.00 91.25 85 ASP A CA 1
ATOM 650 C C . ASP A 1 85 ? -14.221 -12.770 -7.517 1.00 91.25 85 ASP A C 1
ATOM 652 O O . ASP A 1 85 ? -14.727 -13.861 -7.238 1.00 91.25 85 ASP A O 1
ATOM 656 N N . ARG A 1 86 ? -14.685 -12.014 -8.526 1.00 91.75 86 ARG A N 1
ATOM 657 C CA . ARG A 1 86 ? -15.843 -12.391 -9.362 1.00 91.75 86 ARG A CA 1
ATOM 658 C C . ARG A 1 86 ? -15.600 -13.649 -10.186 1.00 91.75 86 ARG A C 1
ATOM 660 O O . ARG A 1 86 ? -16.562 -14.324 -10.540 1.00 91.75 86 ARG A O 1
ATOM 667 N N . ILE A 1 87 ? -14.345 -13.934 -10.518 1.00 89.06 87 ILE A N 1
ATOM 668 C CA . ILE A 1 87 ? -13.949 -15.111 -11.302 1.00 89.06 87 ILE A CA 1
ATOM 669 C C . ILE A 1 87 ? -13.269 -16.184 -10.441 1.00 89.06 87 ILE A C 1
ATOM 671 O O . ILE A 1 87 ? -12.721 -17.138 -10.984 1.00 89.06 87 ILE A O 1
ATOM 675 N N . HIS A 1 88 ? -13.330 -16.048 -9.111 1.00 88.75 88 HIS A N 1
ATOM 676 C CA . HIS A 1 88 ? -12.740 -16.970 -8.136 1.00 88.75 88 HIS A CA 1
ATOM 677 C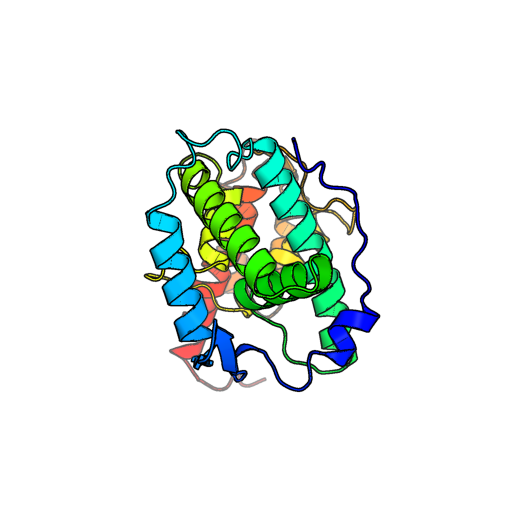 C . HIS A 1 88 ? -11.234 -17.211 -8.331 1.00 88.75 88 HIS A C 1
ATOM 679 O O . HIS A 1 88 ? -10.729 -18.306 -8.074 1.00 88.75 88 HIS A O 1
ATOM 685 N N . MET A 1 89 ? -10.508 -16.185 -8.772 1.00 87.75 89 MET A N 1
ATOM 686 C CA . MET A 1 89 ? -9.052 -16.203 -8.855 1.00 87.75 89 MET A CA 1
ATOM 687 C C . MET A 1 89 ? -8.418 -15.722 -7.550 1.00 87.75 89 MET A C 1
ATOM 689 O O . MET A 1 89 ? -8.957 -14.881 -6.833 1.00 87.75 89 MET A O 1
ATOM 693 N N . SER A 1 90 ? -7.245 -16.269 -7.231 1.00 88.88 90 SER A N 1
ATOM 694 C CA . SER A 1 90 ? -6.465 -15.824 -6.079 1.00 88.88 90 SER A CA 1
ATOM 695 C C . SER A 1 90 ? -5.924 -14.416 -6.312 1.00 88.88 90 SER A C 1
ATOM 697 O O . SER A 1 90 ? -5.264 -14.171 -7.324 1.00 88.88 90 SER A O 1
ATOM 699 N N . ARG A 1 91 ? -6.118 -13.526 -5.339 1.00 91.69 91 ARG A N 1
ATOM 700 C CA . ARG A 1 91 ? -5.543 -12.179 -5.372 1.00 91.69 91 ARG A CA 1
ATOM 701 C C . ARG A 1 91 ? -4.015 -12.220 -5.343 1.00 91.69 91 ARG A C 1
ATOM 703 O O . ARG A 1 91 ? -3.404 -12.989 -4.598 1.00 91.69 91 ARG A O 1
ATOM 710 N N . GLN A 1 92 ? -3.405 -11.333 -6.120 1.00 92.69 92 GLN A N 1
ATOM 711 C CA . GLN A 1 92 ? -1.953 -11.151 -6.175 1.00 92.69 92 GLN A CA 1
ATOM 712 C C . GLN A 1 92 ? -1.420 -10.327 -5.001 1.00 92.69 92 GLN A C 1
ATOM 714 O O . GLN A 1 92 ? -2.123 -9.462 -4.463 1.00 92.69 92 GLN A O 1
ATOM 719 N N . SER A 1 93 ? -0.150 -10.550 -4.652 1.00 94.38 93 SER A N 1
ATOM 720 C CA . SER A 1 93 ? 0.600 -9.625 -3.794 1.00 94.38 93 SER A CA 1
ATOM 721 C C . SER A 1 93 ? 0.817 -8.273 -4.494 1.00 94.38 93 SER A C 1
ATOM 723 O O . SER A 1 93 ? 0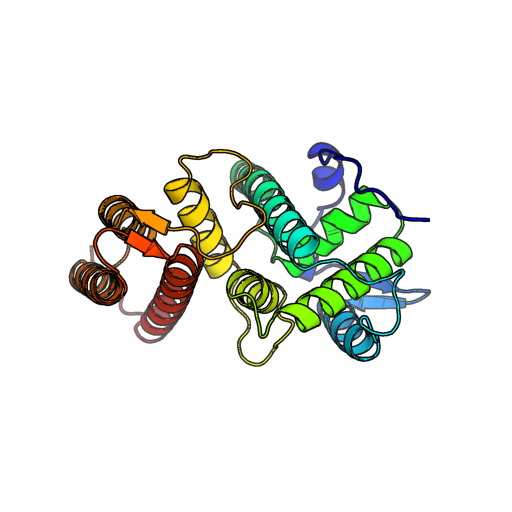.618 -8.147 -5.705 1.00 94.38 93 SER A O 1
ATOM 725 N N . LEU A 1 94 ? 1.209 -7.237 -3.743 1.00 96.06 94 LEU A N 1
ATOM 726 C CA . LEU A 1 94 ? 1.484 -5.929 -4.345 1.00 96.06 94 LEU A CA 1
ATOM 727 C C . LEU A 1 94 ? 2.675 -5.962 -5.326 1.00 96.06 94 LEU A C 1
ATOM 729 O O . LEU A 1 94 ? 2.522 -5.396 -6.404 1.00 96.06 94 LEU A O 1
ATOM 733 N N . PRO A 1 95 ? 3.807 -6.636 -5.027 1.00 95.62 95 PRO A N 1
ATOM 734 C CA . PRO A 1 95 ? 4.887 -6.830 -5.993 1.00 95.62 95 PRO A CA 1
ATOM 735 C C . PRO A 1 95 ? 4.443 -7.473 -7.309 1.00 95.62 95 PRO A C 1
ATOM 737 O O . PRO A 1 95 ? 4.794 -6.981 -8.381 1.00 95.62 95 PRO A O 1
ATOM 740 N N . GLU A 1 96 ? 3.663 -8.559 -7.242 1.00 93.81 96 GLU A N 1
ATOM 741 C CA . GLU A 1 96 ? 3.173 -9.267 -8.436 1.00 93.81 96 GLU A CA 1
ATOM 742 C C . GLU A 1 96 ? 2.299 -8.359 -9.282 1.00 93.81 96 GLU A C 1
ATOM 744 O O . GLU A 1 96 ? 2.517 -8.228 -10.484 1.00 93.81 96 GLU A O 1
ATOM 749 N N . PHE A 1 97 ? 1.335 -7.706 -8.630 1.00 95.25 97 PHE A N 1
ATOM 750 C CA . PHE A 1 97 ? 0.446 -6.772 -9.295 1.00 95.25 97 PHE A CA 1
ATOM 751 C C . PHE A 1 97 ? 1.228 -5.643 -9.963 1.00 95.25 97 PHE A C 1
ATOM 753 O O . PHE A 1 97 ? 0.923 -5.276 -11.092 1.00 95.25 97 PHE A O 1
ATOM 760 N N . LEU A 1 98 ? 2.231 -5.089 -9.278 1.00 95.69 98 LEU A N 1
ATOM 761 C CA . LEU A 1 98 ? 3.008 -3.977 -9.804 1.00 95.69 98 LEU A CA 1
ATOM 762 C C . LEU A 1 98 ? 3.849 -4.402 -11.015 1.00 95.69 98 LEU A C 1
ATOM 764 O O . LEU A 1 98 ? 3.947 -3.645 -11.980 1.00 95.69 98 LEU A O 1
ATOM 768 N N . TYR A 1 99 ? 4.397 -5.620 -11.003 1.00 94.19 99 TYR A N 1
ATOM 769 C CA . TYR A 1 99 ? 5.074 -6.184 -12.168 1.00 94.19 99 TYR A CA 1
ATOM 770 C C . TYR A 1 99 ? 4.131 -6.360 -13.357 1.00 94.19 99 TYR A C 1
ATOM 772 O O . TYR A 1 99 ? 4.430 -5.848 -14.434 1.00 94.19 99 TYR A O 1
ATOM 780 N N . ASP A 1 100 ? 2.967 -6.981 -13.154 1.00 92.31 100 ASP A N 1
ATOM 781 C CA . ASP A 1 100 ? 1.950 -7.123 -14.204 1.00 92.31 100 ASP A CA 1
ATOM 782 C C . ASP A 1 100 ? 1.486 -5.774 -14.752 1.00 92.31 100 ASP A C 1
ATOM 784 O O . ASP A 1 100 ? 1.384 -5.590 -15.963 1.00 92.31 100 ASP A O 1
ATOM 788 N N . TYR A 1 101 ? 1.241 -4.816 -13.860 1.00 94.00 101 TYR A N 1
ATOM 789 C CA . TYR A 1 101 ? 0.819 -3.467 -14.212 1.00 94.00 101 TYR A CA 1
ATOM 790 C C . TYR A 1 101 ? 1.839 -2.786 -15.138 1.00 94.00 101 TYR A C 1
ATOM 792 O O . TYR A 1 101 ? 1.466 -2.220 -16.167 1.00 94.00 101 TYR A O 1
ATOM 800 N N . HIS A 1 102 ? 3.134 -2.854 -14.809 1.00 94.00 102 HIS A N 1
ATOM 801 C CA . HIS A 1 102 ? 4.178 -2.246 -15.637 1.00 94.00 102 HIS A CA 1
ATOM 802 C C . HIS A 1 102 ? 4.456 -3.025 -16.918 1.00 94.00 102 HIS A C 1
ATOM 804 O O . HIS A 1 102 ? 4.697 -2.404 -17.953 1.00 94.00 102 HIS A O 1
ATOM 810 N N . LEU A 1 103 ? 4.396 -4.355 -16.871 1.00 91.50 103 LEU A N 1
ATOM 811 C CA . LEU A 1 103 ? 4.555 -5.192 -18.053 1.00 91.50 103 LEU A CA 1
ATOM 812 C C . LEU A 1 103 ? 3.435 -4.946 -19.068 1.00 91.50 103 LEU A C 1
ATOM 814 O O . LEU A 1 103 ? 3.708 -4.884 -20.263 1.00 91.50 103 LEU A O 1
ATOM 818 N N . GLU A 1 104 ? 2.196 -4.768 -18.611 1.00 90.50 104 GLU A N 1
ATOM 819 C CA . GLU A 1 104 ? 1.074 -4.416 -19.483 1.00 90.50 104 GLU A CA 1
ATOM 820 C C . GLU A 1 104 ? 1.253 -3.009 -20.067 1.00 90.50 104 GLU A C 1
ATOM 822 O O . GLU A 1 104 ? 1.153 -2.813 -21.277 1.00 90.50 104 GLU A O 1
ATOM 827 N N . LEU A 1 105 ? 1.586 -2.029 -19.219 1.00 90.69 105 LEU A N 1
ATOM 828 C CA . LEU A 1 105 ? 1.727 -0.633 -19.633 1.00 90.69 105 LEU A CA 1
ATOM 829 C C . LEU A 1 105 ? 2.865 -0.418 -20.640 1.00 90.69 105 LEU A C 1
ATOM 831 O O . LEU A 1 105 ? 2.738 0.405 -21.545 1.00 90.69 105 LEU A O 1
ATOM 835 N N . LEU A 1 106 ? 3.988 -1.115 -20.457 1.00 92.50 106 LEU A N 1
ATOM 836 C CA . LEU A 1 106 ? 5.209 -0.907 -21.239 1.00 92.50 106 LEU A CA 1
ATOM 837 C C . LEU A 1 106 ? 5.395 -1.955 -22.335 1.00 92.50 106 LEU A C 1
ATOM 839 O O . LEU A 1 106 ? 6.218 -1.749 -23.221 1.00 92.50 106 LEU A O 1
ATOM 843 N N . SER A 1 107 ? 4.649 -3.065 -22.284 1.00 89.44 107 SER A N 1
ATOM 844 C CA . SER A 1 107 ? 4.713 -4.205 -23.214 1.00 89.44 107 SER A CA 1
ATOM 845 C C . SER A 1 107 ? 6.083 -4.889 -23.351 1.00 89.44 107 SER A C 1
ATOM 847 O O . SER A 1 107 ? 6.184 -5.888 -24.056 1.00 89.44 107 SER A O 1
ATOM 849 N N . GLU A 1 108 ? 7.107 -4.413 -22.638 1.00 89.69 108 GLU A N 1
ATOM 850 C CA . GLU A 1 108 ? 8.485 -4.895 -22.689 1.00 89.69 108 GLU A CA 1
ATOM 851 C C . GLU A 1 108 ? 8.991 -5.233 -21.275 1.00 89.69 108 GLU A C 1
ATOM 853 O O . GLU A 1 108 ? 9.046 -4.340 -20.421 1.00 89.69 108 GLU A O 1
ATOM 858 N N . PRO A 1 109 ? 9.401 -6.491 -21.001 1.00 90.06 109 PRO A N 1
ATOM 859 C CA . PRO A 1 109 ? 9.834 -6.918 -19.669 1.00 90.06 109 PRO A CA 1
ATOM 860 C C . PRO A 1 109 ? 10.995 -6.109 -19.091 1.00 90.06 109 PRO A C 1
ATOM 862 O O . PRO A 1 109 ? 10.981 -5.791 -17.905 1.00 90.06 109 PRO A O 1
ATOM 865 N N . LEU A 1 110 ? 11.973 -5.743 -19.926 1.00 90.75 110 LEU A N 1
ATOM 866 C CA . LEU A 1 110 ? 13.137 -4.974 -19.482 1.00 90.75 110 LEU A CA 1
ATOM 867 C C . LEU A 1 110 ? 12.738 -3.562 -19.031 1.00 90.75 110 LEU A C 1
ATOM 869 O O . LEU A 1 110 ? 13.170 -3.108 -17.978 1.00 90.75 110 LEU A O 1
ATOM 873 N N . LEU A 1 111 ? 11.856 -2.897 -19.785 1.00 92.25 111 LEU A N 1
ATOM 874 C CA . LEU A 1 111 ? 11.354 -1.571 -19.415 1.00 92.25 111 LEU A CA 1
ATOM 875 C C . LEU A 1 111 ? 10.498 -1.632 -18.144 1.00 92.25 111 LEU A C 1
ATOM 877 O O . LEU A 1 111 ? 10.554 -0.723 -17.317 1.00 92.25 111 LEU A O 1
ATOM 881 N N . ALA A 1 112 ? 9.721 -2.705 -17.965 1.00 92.56 112 ALA A N 1
ATOM 882 C CA . ALA A 1 112 ? 8.970 -2.939 -16.736 1.00 92.56 112 ALA A CA 1
ATOM 883 C C . ALA A 1 112 ? 9.896 -3.129 -15.528 1.00 92.56 112 ALA A C 1
ATOM 885 O O . ALA A 1 112 ? 9.665 -2.522 -14.484 1.00 92.56 112 ALA A O 1
ATOM 886 N N . GLU A 1 113 ? 10.968 -3.907 -15.677 1.00 93.50 113 GLU A N 1
ATOM 887 C CA . GLU A 1 113 ? 11.989 -4.085 -14.642 1.00 93.50 113 GLU A CA 1
ATOM 888 C C . GLU A 1 113 ? 12.676 -2.757 -14.284 1.00 93.50 113 GLU A C 1
ATOM 890 O O . GLU A 1 113 ? 12.759 -2.411 -13.105 1.00 93.50 113 GLU A O 1
ATOM 895 N N . GLU A 1 114 ? 13.097 -1.968 -15.277 1.00 92.81 114 GLU A N 1
ATOM 896 C CA . GLU A 1 114 ? 13.699 -0.643 -15.066 1.00 92.81 114 GLU A CA 1
ATOM 897 C C . GLU A 1 114 ? 12.750 0.322 -14.343 1.00 92.81 114 GLU A C 1
ATOM 899 O O . GLU A 1 114 ? 13.150 0.997 -13.388 1.00 92.81 114 GLU A O 1
ATOM 904 N N . ALA A 1 115 ? 11.476 0.356 -14.744 1.00 94.12 115 ALA A N 1
ATOM 905 C CA . ALA A 1 115 ? 10.464 1.181 -14.093 1.00 94.12 115 ALA A CA 1
ATOM 906 C C . ALA A 1 115 ? 10.264 0.779 -12.624 1.00 94.12 115 ALA A C 1
ATOM 908 O O . ALA A 1 115 ? 10.241 1.641 -11.742 1.00 94.12 115 ALA A O 1
ATOM 909 N N . LEU A 1 116 ? 10.171 -0.523 -12.347 1.00 95.94 116 LEU A N 1
ATOM 910 C CA . LEU A 1 116 ? 10.047 -1.054 -10.991 1.00 95.94 116 LEU A CA 1
ATOM 911 C C . LEU A 1 116 ? 11.273 -0.746 -10.132 1.00 95.94 116 LEU A C 1
ATOM 913 O O . LEU A 1 116 ? 11.113 -0.335 -8.983 1.00 95.94 116 LEU A O 1
ATOM 917 N N . MET A 1 117 ? 12.485 -0.908 -10.674 1.00 95.00 117 MET A N 1
ATOM 918 C CA . MET A 1 117 ? 13.718 -0.544 -9.972 1.00 95.00 117 MET A CA 1
ATOM 919 C C . MET A 1 117 ? 13.700 0.932 -9.569 1.00 95.00 117 MET A C 1
ATOM 921 O O . MET A 1 117 ? 14.006 1.253 -8.420 1.00 95.00 117 MET A O 1
ATOM 925 N N . ASN A 1 118 ? 13.275 1.814 -10.479 1.00 94.88 118 ASN A N 1
ATOM 926 C CA . ASN A 1 118 ? 13.162 3.240 -10.194 1.00 94.88 118 ASN A CA 1
ATOM 927 C C . ASN A 1 118 ? 12.122 3.537 -9.097 1.00 94.88 118 ASN A C 1
ATOM 929 O O . ASN A 1 118 ? 12.374 4.333 -8.190 1.00 94.88 118 ASN A O 1
ATOM 933 N N . ILE A 1 119 ? 10.963 2.872 -9.140 1.00 97.00 119 ILE A N 1
ATOM 934 C CA . ILE A 1 119 ? 9.908 3.015 -8.124 1.00 97.00 119 ILE A CA 1
ATOM 935 C C . ILE A 1 119 ? 10.405 2.568 -6.750 1.00 97.00 119 ILE A C 1
ATOM 937 O O . ILE A 1 119 ? 10.193 3.275 -5.766 1.00 97.00 119 ILE A O 1
ATOM 941 N N . VAL A 1 120 ? 11.077 1.417 -6.666 1.00 97.06 120 VAL A N 1
ATOM 942 C CA . VAL A 1 120 ? 11.619 0.898 -5.402 1.00 97.06 120 VAL A CA 1
ATOM 943 C C . VAL A 1 120 ? 12.679 1.846 -4.837 1.00 97.06 120 VAL A C 1
ATOM 945 O O . VAL A 1 120 ? 12.656 2.138 -3.641 1.00 97.06 120 VAL A O 1
ATOM 948 N N . ALA A 1 121 ? 13.567 2.376 -5.681 1.00 95.75 121 ALA A N 1
ATOM 949 C CA . ALA A 1 121 ? 14.590 3.328 -5.257 1.00 95.75 121 ALA A CA 1
ATOM 950 C C . ALA A 1 121 ? 13.972 4.633 -4.710 1.00 95.75 121 ALA A C 1
ATOM 952 O O . ALA A 1 121 ? 14.311 5.072 -3.610 1.00 95.75 121 ALA A O 1
ATOM 953 N N . ASN A 1 122 ? 12.980 5.203 -5.405 1.00 96.50 122 ASN A N 1
ATOM 954 C CA . ASN A 1 122 ? 12.244 6.381 -4.927 1.00 96.50 122 ASN A CA 1
ATOM 955 C C . ASN A 1 122 ? 11.418 6.099 -3.657 1.00 96.50 122 ASN A C 1
ATOM 957 O O . ASN A 1 122 ? 11.295 6.962 -2.787 1.00 96.50 122 ASN A O 1
ATOM 961 N N . ALA A 1 123 ? 10.863 4.894 -3.507 1.00 96.44 123 ALA A N 1
ATOM 962 C CA . ALA A 1 123 ? 10.143 4.505 -2.296 1.00 96.44 123 ALA A CA 1
ATOM 963 C C . ALA A 1 123 ? 11.072 4.493 -1.071 1.00 96.44 123 ALA A C 1
ATOM 965 O O . ALA A 1 123 ? 10.704 5.012 -0.016 1.00 96.44 123 ALA A O 1
ATOM 966 N N . ARG A 1 124 ? 12.300 3.974 -1.221 1.00 94.81 124 ARG A N 1
ATOM 967 C CA . ARG A 1 124 ? 13.324 4.002 -0.164 1.00 94.81 124 ARG A CA 1
ATOM 968 C C . ARG A 1 124 ? 13.696 5.428 0.240 1.00 94.81 124 ARG A C 1
ATOM 970 O O . ARG A 1 124 ? 13.775 5.703 1.434 1.00 94.81 124 ARG A O 1
ATOM 977 N N . LEU A 1 125 ? 13.834 6.338 -0.730 1.00 94.25 125 LEU A N 1
ATOM 978 C CA . LEU A 1 125 ? 14.134 7.752 -0.471 1.00 94.25 125 LEU A CA 1
ATOM 979 C C . LEU A 1 125 ? 13.108 8.400 0.477 1.00 94.25 125 LEU A C 1
ATOM 981 O O . LEU A 1 125 ? 13.469 9.176 1.361 1.00 94.25 125 LEU A O 1
ATOM 985 N N . TYR A 1 126 ? 11.822 8.064 0.330 1.00 95.06 126 TYR A N 1
ATOM 986 C CA . TYR A 1 126 ? 10.743 8.684 1.107 1.00 95.06 126 TYR A CA 1
ATOM 987 C C . TYR A 1 126 ? 10.226 7.855 2.291 1.00 95.06 126 TYR A C 1
ATOM 989 O O . TYR A 1 126 ? 9.400 8.358 3.063 1.00 95.06 126 TYR A O 1
ATOM 997 N N . GLU A 1 127 ? 10.715 6.628 2.491 1.00 93.38 127 GLU A N 1
ATOM 998 C CA . GLU A 1 127 ? 10.269 5.733 3.568 1.00 93.38 127 GLU A CA 1
ATOM 999 C C . GLU A 1 127 ? 10.419 6.368 4.964 1.00 93.38 127 GLU A C 1
ATOM 1001 O O . GLU A 1 127 ? 9.544 6.217 5.820 1.00 93.38 127 GLU A O 1
ATOM 1006 N N . GLY A 1 128 ? 11.500 7.121 5.193 1.00 92.44 128 GLY A N 1
ATOM 1007 C CA . GLY A 1 128 ? 11.766 7.773 6.479 1.00 92.44 128 GLY A CA 1
ATOM 1008 C C . GLY A 1 128 ? 10.872 8.981 6.788 1.00 92.44 128 GLY A C 1
ATOM 1009 O O . GLY A 1 128 ? 10.793 9.394 7.944 1.00 92.44 128 GLY A O 1
ATOM 1010 N N . VAL A 1 129 ? 10.192 9.549 5.784 1.00 93.25 129 VAL A N 1
ATOM 1011 C CA . VAL A 1 129 ? 9.505 10.854 5.890 1.00 93.25 129 VAL A CA 1
ATOM 1012 C C . VAL A 1 129 ? 8.013 10.823 5.543 1.00 93.25 129 VAL A C 1
ATOM 1014 O O . VAL A 1 129 ? 7.327 11.830 5.729 1.00 93.25 129 VAL A O 1
ATOM 1017 N N . SER A 1 130 ? 7.484 9.711 5.025 1.00 94.31 130 SER A N 1
ATOM 1018 C CA . SER A 1 130 ? 6.047 9.527 4.774 1.00 94.31 130 SER A CA 1
ATOM 1019 C C . SER A 1 130 ? 5.577 8.176 5.300 1.00 94.31 130 SER A C 1
ATOM 1021 O O . SER A 1 130 ? 6.050 7.122 4.874 1.00 94.31 130 SER A O 1
ATOM 1023 N N . ALA A 1 131 ? 4.586 8.203 6.195 1.00 92.62 131 ALA A N 1
ATOM 1024 C CA . ALA A 1 131 ? 3.954 6.992 6.715 1.00 92.62 131 ALA A CA 1
ATOM 1025 C C . ALA A 1 131 ? 3.287 6.168 5.600 1.00 92.62 131 ALA A C 1
ATOM 1027 O O . ALA A 1 131 ? 3.317 4.935 5.641 1.00 92.62 131 ALA A O 1
ATOM 1028 N N . ARG A 1 132 ? 2.742 6.841 4.578 1.00 94.44 132 ARG A N 1
ATOM 1029 C CA . ARG A 1 132 ? 2.136 6.196 3.413 1.00 94.44 132 ARG A CA 1
ATOM 1030 C C . ARG A 1 132 ? 3.166 5.460 2.571 1.00 94.44 132 ARG A C 1
ATOM 1032 O O . ARG A 1 132 ? 2.951 4.291 2.250 1.00 94.44 132 ARG A O 1
ATOM 1039 N N . VAL A 1 133 ? 4.292 6.110 2.265 1.00 95.62 133 VAL A N 1
ATOM 1040 C CA . VAL A 1 133 ? 5.393 5.462 1.534 1.00 95.62 133 VAL A CA 1
ATOM 1041 C C . VAL A 1 133 ? 5.956 4.305 2.350 1.00 95.62 133 VAL A C 1
ATOM 1043 O O . VAL A 1 133 ? 6.109 3.212 1.821 1.00 95.62 133 VAL A O 1
ATOM 1046 N N . LYS A 1 134 ? 6.155 4.482 3.660 1.00 94.06 134 LYS A N 1
ATOM 1047 C CA . LYS A 1 134 ? 6.589 3.398 4.549 1.00 94.06 134 LYS A CA 1
ATOM 1048 C C . LYS A 1 134 ? 5.660 2.184 4.501 1.00 94.06 134 LYS A C 1
ATOM 1050 O O . LYS A 1 134 ? 6.128 1.049 4.439 1.00 94.06 134 LYS A O 1
ATOM 1055 N N . MET A 1 135 ? 4.343 2.393 4.516 1.00 93.88 135 MET A N 1
ATOM 1056 C CA . MET A 1 135 ? 3.389 1.289 4.382 1.00 93.88 135 MET A CA 1
ATOM 1057 C C . MET A 1 135 ? 3.474 0.627 3.001 1.00 93.88 135 MET A C 1
ATOM 1059 O O . MET A 1 135 ? 3.478 -0.600 2.905 1.00 93.88 135 MET A O 1
ATOM 1063 N N . PHE A 1 136 ? 3.601 1.424 1.940 1.00 95.88 136 PHE A N 1
ATOM 1064 C CA . PHE A 1 136 ? 3.810 0.920 0.585 1.00 95.88 136 PHE A CA 1
ATOM 1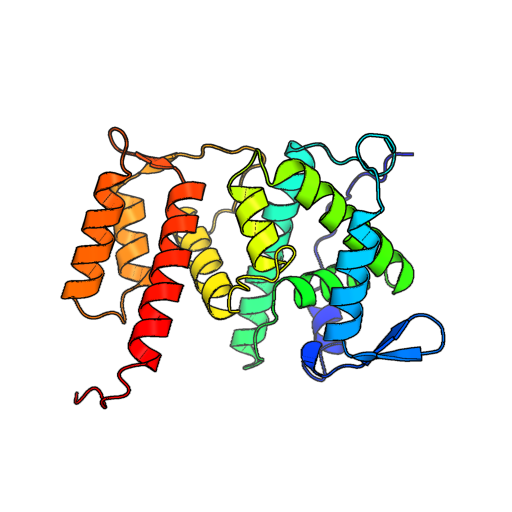065 C C . PHE A 1 136 ? 5.078 0.054 0.490 1.00 95.88 136 PHE A C 1
ATOM 1067 O O . PHE A 1 136 ? 5.010 -1.062 -0.022 1.00 95.88 136 PHE A O 1
ATOM 1074 N N . CYS A 1 137 ? 6.195 0.481 1.093 1.00 95.50 137 CYS A N 1
ATOM 1075 C CA . CYS A 1 137 ? 7.433 -0.303 1.184 1.00 95.50 137 CYS A CA 1
ATOM 1076 C C . CYS A 1 137 ? 7.233 -1.651 1.895 1.00 95.50 137 CYS A C 1
ATOM 1078 O O . CYS A 1 137 ? 7.789 -2.661 1.457 1.00 95.50 137 CYS A O 1
ATOM 1080 N N . ARG A 1 138 ? 6.414 -1.698 2.960 1.00 94.38 138 ARG A N 1
ATOM 1081 C CA . ARG A 1 138 ? 6.072 -2.956 3.654 1.00 94.38 138 ARG A CA 1
ATOM 1082 C C . ARG A 1 138 ? 5.297 -3.911 2.749 1.00 94.38 138 ARG A C 1
ATOM 1084 O O . ARG A 1 138 ? 5.600 -5.102 2.735 1.00 94.38 138 ARG A O 1
ATOM 1091 N N . PHE A 1 139 ? 4.319 -3.413 1.990 1.00 95.94 139 PHE A N 1
ATOM 1092 C CA . PHE A 1 139 ? 3.566 -4.245 1.046 1.00 95.94 139 PHE A CA 1
ATOM 1093 C C . PHE A 1 139 ? 4.402 -4.683 -0.155 1.00 95.94 139 PHE A C 1
ATOM 1095 O O . PHE A 1 139 ? 4.217 -5.801 -0.629 1.00 95.94 139 PHE A O 1
ATOM 1102 N N . LEU A 1 140 ? 5.350 -3.853 -0.599 1.00 95.44 140 LEU A N 1
ATOM 1103 C CA . LEU A 1 140 ? 6.343 -4.214 -1.611 1.00 95.44 140 LEU A CA 1
ATOM 1104 C C . LEU A 1 140 ? 7.430 -5.166 -1.099 1.00 95.44 140 LEU A C 1
ATOM 1106 O O . LEU A 1 140 ? 8.246 -5.640 -1.884 1.00 95.44 140 LEU A O 1
ATOM 1110 N N . GLN A 1 141 ? 7.454 -5.464 0.202 1.00 93.81 141 GLN A N 1
ATOM 1111 C CA . GLN A 1 141 ? 8.458 -6.339 0.809 1.00 93.81 141 GLN A CA 1
ATOM 1112 C C . GLN A 1 141 ? 9.895 -5.836 0.584 1.00 93.81 141 GLN A C 1
ATOM 1114 O O . GLN A 1 141 ? 10.826 -6.633 0.516 1.00 93.81 141 GLN A O 1
ATOM 1119 N N . ILE A 1 142 ? 10.079 -4.511 0.491 1.00 92.06 142 ILE A N 1
ATOM 1120 C CA . ILE A 1 142 ? 11.409 -3.892 0.375 1.00 92.06 142 ILE A CA 1
ATOM 1121 C C . ILE A 1 142 ? 12.238 -4.220 1.625 1.00 92.06 142 ILE A C 1
ATOM 1123 O O . ILE A 1 142 ? 13.407 -4.576 1.521 1.00 92.06 142 ILE A O 1
ATOM 1127 N N . ASN A 1 143 ? 11.597 -4.179 2.797 1.00 78.50 143 ASN A N 1
ATOM 1128 C CA . ASN A 1 143 ? 12.177 -4.584 4.074 1.00 78.50 143 ASN A CA 1
ATOM 1129 C C . ASN A 1 143 ? 11.692 -6.000 4.429 1.00 78.50 143 ASN A C 1
ATOM 1131 O O . ASN A 1 143 ? 10.612 -6.181 5.000 1.00 78.50 143 ASN A O 1
ATOM 1135 N N . GLN A 1 144 ? 12.484 -7.008 4.049 1.00 68.50 144 GLN A N 1
ATOM 1136 C CA . GLN A 1 144 ? 12.118 -8.433 4.099 1.00 68.50 144 GLN A CA 1
ATOM 1137 C C . GLN A 1 144 ? 12.007 -9.025 5.511 1.00 68.50 144 GLN A C 1
ATOM 1139 O O . GLN A 1 144 ? 11.524 -10.144 5.659 1.00 68.50 144 GLN A O 1
ATOM 1144 N N . ASP A 1 145 ? 12.399 -8.299 6.559 1.00 73.19 145 ASP A N 1
ATOM 1145 C CA . ASP A 1 145 ? 12.396 -8.836 7.925 1.00 73.19 145 ASP A CA 1
ATOM 1146 C C . ASP A 1 145 ? 10.981 -9.136 8.447 1.00 73.19 145 ASP A C 1
ATOM 1148 O O . ASP A 1 145 ? 10.808 -9.937 9.369 1.00 73.19 145 ASP A O 1
ATOM 1152 N N . LYS A 1 146 ? 9.953 -8.471 7.895 1.00 73.06 146 LYS A N 1
ATOM 1153 C CA . LYS A 1 146 ? 8.544 -8.617 8.307 1.00 73.06 146 LYS A CA 1
ATOM 1154 C C . LYS A 1 146 ? 7.587 -8.426 7.122 1.00 73.06 146 LYS A C 1
ATOM 1156 O O . LYS A 1 146 ? 6.870 -7.417 7.086 1.00 73.06 146 LYS A O 1
ATOM 1161 N N . PRO A 1 147 ? 7.555 -9.359 6.153 1.00 81.12 147 PRO A N 1
ATOM 1162 C CA . PRO A 1 147 ? 6.672 -9.241 5.004 1.00 81.12 147 PRO A CA 1
ATOM 1163 C C . PRO A 1 147 ? 5.215 -9.304 5.467 1.00 81.12 147 PRO A C 1
ATOM 1165 O O . PRO A 1 147 ? 4.844 -10.102 6.331 1.00 81.12 147 PRO A O 1
ATOM 1168 N N . LEU A 1 148 ? 4.383 -8.436 4.897 1.00 91.38 148 LEU A N 1
ATOM 1169 C CA . LEU A 1 148 ? 2.950 -8.450 5.158 1.00 91.38 148 LEU A CA 1
ATOM 1170 C C . LEU A 1 148 ? 2.260 -9.501 4.275 1.00 91.38 148 LEU A C 1
ATOM 1172 O O . LEU A 1 148 ? 2.574 -9.592 3.085 1.00 91.38 148 LEU A O 1
ATOM 1176 N N . PRO A 1 149 ? 1.307 -10.276 4.822 1.00 91.88 149 PRO A N 1
ATOM 1177 C CA . PRO A 1 149 ? 0.528 -11.219 4.030 1.00 91.88 149 PRO A CA 1
ATOM 1178 C C . PRO A 1 149 ? -0.442 -10.483 3.087 1.00 91.88 149 PRO A C 1
ATOM 1180 O O . PRO A 1 149 ? -0.808 -9.328 3.324 1.00 91.88 149 PRO A O 1
ATOM 1183 N N . VAL A 1 150 ? -0.895 -11.153 2.023 1.00 93.00 150 VAL A N 1
ATOM 1184 C CA . VAL A 1 150 ? -1.799 -10.567 1.004 1.00 93.00 150 VAL A CA 1
ATOM 1185 C C . VAL A 1 150 ? -3.136 -10.142 1.620 1.00 93.00 150 VAL A C 1
ATOM 1187 O O . VAL A 1 150 ? -3.738 -9.138 1.236 1.00 93.00 150 VAL A O 1
ATOM 1190 N N . GLU A 1 151 ? -3.585 -10.856 2.643 1.00 93.88 151 GLU A N 1
ATOM 1191 C CA . GLU A 1 151 ? -4.804 -10.545 3.374 1.00 93.88 151 GLU A CA 1
ATOM 1192 C C . GLU A 1 151 ? -4.672 -9.233 4.162 1.00 93.88 151 GLU A C 1
ATOM 1194 O O . GLU A 1 151 ? -5.649 -8.499 4.293 1.00 93.88 151 GLU A O 1
ATOM 1199 N N . ALA A 1 152 ? -3.466 -8.877 4.624 1.00 95.56 152 ALA A N 1
ATOM 1200 C CA . ALA A 1 152 ? -3.237 -7.585 5.270 1.00 95.56 152 ALA A CA 1
ATOM 1201 C C . ALA A 1 152 ? -3.369 -6.423 4.272 1.00 95.56 152 ALA A C 1
ATOM 1203 O O . ALA A 1 152 ? -3.930 -5.383 4.620 1.00 95.56 152 ALA A O 1
ATOM 1204 N N . LEU A 1 153 ? -2.923 -6.612 3.022 1.00 96.25 153 LEU A N 1
ATOM 1205 C CA . LEU A 1 153 ? -3.176 -5.652 1.940 1.00 96.25 153 LEU A CA 1
ATOM 1206 C C . LEU A 1 153 ? -4.677 -5.546 1.652 1.00 96.25 153 LEU A C 1
ATOM 1208 O O . LEU A 1 153 ? -5.205 -4.446 1.522 1.00 96.25 153 LEU A O 1
ATOM 1212 N N . SER A 1 154 ? -5.384 -6.676 1.628 1.00 94.94 154 SER A N 1
ATOM 1213 C CA . SER A 1 154 ? -6.838 -6.698 1.422 1.00 94.94 154 SER A CA 1
ATOM 1214 C C . SER A 1 154 ? -7.585 -5.925 2.514 1.00 94.94 154 SER A C 1
ATOM 1216 O O . SER A 1 154 ? -8.488 -5.150 2.206 1.00 94.94 154 SER A O 1
ATOM 1218 N N . VAL A 1 155 ? -7.180 -6.075 3.779 1.00 95.31 155 VAL A N 1
ATOM 1219 C CA . VAL A 1 155 ? -7.721 -5.300 4.908 1.00 95.31 155 VAL A CA 1
ATOM 1220 C C . VAL A 1 155 ? -7.435 -3.809 4.754 1.00 95.31 155 VAL A C 1
ATOM 1222 O O . VAL A 1 155 ? -8.339 -2.994 4.943 1.00 95.31 155 VAL A O 1
ATOM 1225 N N . PHE A 1 156 ? -6.205 -3.450 4.385 1.00 96.50 156 PHE A N 1
ATOM 1226 C CA . PHE A 1 156 ? -5.812 -2.063 4.145 1.00 96.50 156 PHE A CA 1
ATOM 1227 C C . PHE A 1 156 ? -6.669 -1.410 3.051 1.00 96.50 156 PHE A C 1
ATOM 1229 O O . PHE A 1 156 ? -7.256 -0.352 3.278 1.00 96.50 156 PHE A O 1
ATOM 1236 N N . LEU A 1 157 ? -6.797 -2.061 1.891 1.00 95.06 157 LEU A N 1
ATOM 1237 C CA . LEU A 1 157 ? -7.562 -1.547 0.752 1.00 95.06 157 LEU A CA 1
ATOM 1238 C C . LEU A 1 157 ? -9.064 -1.469 1.061 1.00 95.06 157 LEU A C 1
ATOM 1240 O O . LEU A 1 157 ? -9.713 -0.475 0.742 1.00 95.06 157 LEU A O 1
ATOM 1244 N N . LEU A 1 158 ? -9.613 -2.469 1.756 1.00 93.44 158 LEU A N 1
ATOM 1245 C CA . LEU A 1 158 ? -11.013 -2.474 2.182 1.00 93.44 158 LEU A CA 1
ATOM 1246 C C . LEU A 1 158 ? -11.323 -1.325 3.150 1.00 93.44 158 LEU A C 1
ATOM 1248 O O . LEU A 1 158 ? -12.344 -0.646 3.005 1.00 93.44 158 LEU A O 1
ATOM 1252 N N . ALA A 1 159 ? -10.444 -1.097 4.129 1.00 94.81 159 ALA A N 1
ATOM 1253 C CA . ALA A 1 159 ? -10.572 0.017 5.060 1.00 94.81 159 ALA A CA 1
ATOM 1254 C C . ALA A 1 159 ? -10.526 1.357 4.321 1.00 94.81 159 ALA A C 1
ATOM 1256 O O . ALA A 1 159 ? -11.369 2.218 4.567 1.00 94.81 159 ALA A O 1
ATOM 1257 N N . LEU A 1 160 ? -9.595 1.505 3.376 1.00 93.38 160 LEU A N 1
ATOM 1258 C CA . LEU A 1 160 ? -9.450 2.707 2.566 1.00 93.38 160 LEU A CA 1
ATOM 1259 C C . LEU A 1 160 ? -10.724 3.022 1.765 1.00 93.38 160 LEU A C 1
ATOM 1261 O O . LEU A 1 160 ? -11.244 4.132 1.868 1.00 93.38 160 LEU A O 1
ATOM 1265 N N . VAL A 1 161 ? -11.292 2.042 1.054 1.00 92.38 161 VAL A N 1
ATOM 1266 C CA . VAL A 1 161 ? -12.559 2.208 0.311 1.00 92.38 161 VAL A CA 1
ATOM 1267 C C . VAL A 1 161 ? -13.695 2.642 1.235 1.00 92.38 161 VAL A C 1
ATOM 1269 O O . VAL A 1 161 ? -14.452 3.558 0.908 1.00 92.38 161 VAL A O 1
ATOM 1272 N N . LYS A 1 162 ? -13.812 2.024 2.417 1.00 92.25 162 LYS A N 1
ATOM 1273 C CA . LYS A 1 162 ? -14.852 2.380 3.394 1.00 92.25 162 LYS A CA 1
ATOM 1274 C C . LYS A 1 162 ? -14.649 3.772 3.986 1.00 92.25 162 LYS A C 1
ATOM 1276 O O . LYS A 1 162 ? -15.630 4.483 4.198 1.00 92.25 162 LYS A O 1
ATOM 1281 N N . ILE A 1 163 ? -13.407 4.186 4.225 1.00 91.69 163 ILE A N 1
ATOM 1282 C CA . ILE A 1 163 ? -13.097 5.535 4.706 1.00 91.69 163 ILE A CA 1
ATOM 1283 C C . ILE A 1 163 ? -13.380 6.581 3.631 1.00 91.69 163 ILE A C 1
ATOM 1285 O O . ILE A 1 163 ? -13.819 7.670 3.975 1.00 91.69 163 ILE A O 1
ATOM 1289 N N . GLN A 1 164 ? -13.196 6.274 2.354 1.00 88.19 164 GLN A N 1
ATOM 1290 C CA . GLN A 1 164 ? -13.447 7.232 1.274 1.00 88.19 164 GLN A CA 1
ATOM 1291 C C . GLN A 1 164 ? -14.856 7.144 0.690 1.00 88.19 164 GLN A C 1
ATOM 1293 O O . GLN A 1 164 ? -15.169 7.846 -0.258 1.00 88.19 164 GLN A O 1
ATOM 1298 N N . ASN A 1 165 ? -15.727 6.284 1.232 1.00 84.88 165 ASN A N 1
ATOM 1299 C CA . ASN A 1 165 ? -17.043 5.993 0.649 1.00 84.88 165 ASN A CA 1
ATOM 1300 C C . ASN A 1 165 ? -16.979 5.593 -0.845 1.00 84.88 165 ASN A C 1
ATOM 1302 O O . ASN A 1 165 ? -17.949 5.789 -1.572 1.00 84.88 165 ASN A O 1
ATOM 1306 N N . GLY A 1 166 ? -15.855 5.030 -1.298 1.00 75.75 166 GLY A N 1
ATOM 1307 C CA . GLY A 1 166 ? -15.626 4.686 -2.705 1.00 75.75 166 GLY A CA 1
ATOM 1308 C C . GLY A 1 166 ? -15.278 5.860 -3.630 1.00 75.75 166 GLY A C 1
ATOM 1309 O O . GLY A 1 166 ? -15.284 5.668 -4.843 1.00 75.75 166 GLY A O 1
ATOM 1310 N N . GLU A 1 167 ? -14.979 7.053 -3.106 1.00 78.25 167 GLU A N 1
ATOM 1311 C CA . GLU A 1 167 ? -14.494 8.176 -3.919 1.00 78.25 167 GLU A CA 1
ATOM 1312 C C . GLU A 1 167 ? -13.109 7.882 -4.520 1.00 78.25 167 GLU A C 1
ATOM 1314 O O . GLU A 1 167 ? -12.226 7.342 -3.854 1.00 78.25 167 GLU A O 1
ATOM 1319 N N . ILE A 1 168 ? -12.916 8.244 -5.792 1.00 72.00 168 ILE A N 1
ATOM 1320 C CA . ILE A 1 168 ? -11.651 8.095 -6.523 1.00 72.00 168 ILE A CA 1
ATOM 1321 C C . ILE A 1 168 ? -11.158 9.501 -6.913 1.00 72.00 168 ILE A C 1
ATOM 1323 O O . ILE A 1 168 ? -11.950 10.265 -7.469 1.00 72.00 168 ILE A O 1
ATOM 1327 N N . PRO A 1 169 ? -9.876 9.854 -6.682 1.00 69.62 169 PRO A N 1
ATOM 1328 C CA . PRO A 1 169 ? -8.807 9.016 -6.129 1.00 69.62 169 PRO A CA 1
ATOM 1329 C C . PRO A 1 169 ? -8.981 8.725 -4.630 1.00 69.62 169 PRO A C 1
ATOM 133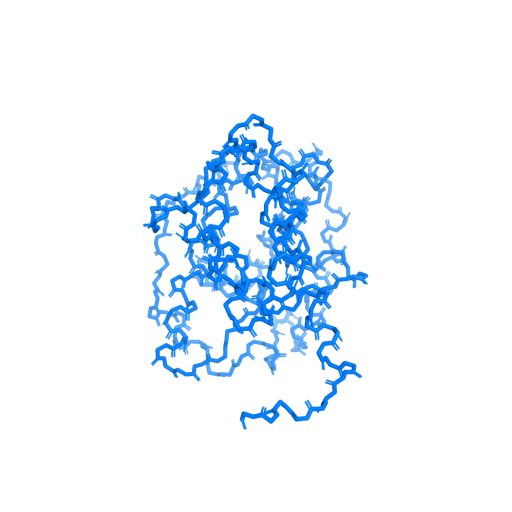1 O O . PRO A 1 169 ? -9.323 9.606 -3.849 1.00 69.62 169 PRO A O 1
ATOM 1334 N N . LEU A 1 170 ? -8.698 7.481 -4.226 1.00 80.38 170 LEU A N 1
ATOM 1335 C CA . LEU A 1 170 ? -8.879 7.021 -2.841 1.00 80.38 170 LEU A CA 1
ATOM 1336 C C . LEU A 1 170 ? -7.873 7.643 -1.858 1.00 80.38 170 LEU A C 1
ATOM 1338 O O . LEU A 1 170 ? -8.130 7.744 -0.658 1.00 80.38 170 LEU A O 1
ATOM 1342 N N . LEU A 1 171 ? -6.698 8.037 -2.343 1.00 86.12 171 LEU A N 1
ATOM 1343 C CA . LEU A 1 171 ? -5.700 8.744 -1.551 1.00 86.12 171 LEU A CA 1
ATOM 1344 C C . LEU A 1 171 ? -5.281 10.006 -2.302 1.00 86.12 171 LEU A C 1
ATOM 1346 O O . LEU A 1 171 ? -4.942 9.907 -3.480 1.00 86.12 171 LEU A O 1
ATOM 1350 N N . PRO A 1 172 ? -5.285 11.174 -1.642 1.00 84.25 172 PRO A N 1
ATOM 1351 C CA . PRO A 1 172 ? -4.736 12.390 -2.209 1.00 84.25 172 PRO A CA 1
ATOM 1352 C C . PRO A 1 172 ? -3.202 12.349 -2.232 1.00 84.25 172 PRO A C 1
ATOM 1354 O O . PRO A 1 172 ? -2.559 11.493 -1.624 1.00 84.25 172 PRO A O 1
ATOM 1357 N N . ASP A 1 173 ? -2.615 13.337 -2.891 1.00 85.25 173 ASP A N 1
ATOM 1358 C CA . ASP A 1 173 ? -1.179 13.479 -3.156 1.00 85.25 173 ASP A CA 1
ATOM 1359 C C . ASP A 1 173 ? -0.364 14.077 -1.988 1.00 85.25 173 ASP A C 1
ATOM 1361 O O . ASP A 1 173 ? 0.799 14.453 -2.150 1.00 85.25 173 ASP A O 1
ATOM 1365 N N . TYR A 1 174 ? -0.962 14.140 -0.793 1.00 85.81 174 TYR A N 1
ATOM 1366 C CA . TYR A 1 174 ? -0.369 14.679 0.433 1.00 85.81 174 TYR A CA 1
ATOM 1367 C C . TYR A 1 174 ? -0.627 13.776 1.659 1.00 85.81 174 TYR A C 1
ATOM 1369 O O . TYR A 1 174 ? -1.556 12.962 1.682 1.00 85.81 174 TYR A O 1
ATOM 1377 N N . ASP A 1 175 ? 0.230 13.894 2.680 1.00 87.19 175 ASP A N 1
ATOM 1378 C CA . ASP A 1 175 ? 0.114 13.187 3.970 1.00 87.19 175 ASP A CA 1
ATOM 1379 C C . ASP A 1 175 ? -0.813 13.941 4.952 1.00 87.19 175 ASP A C 1
ATOM 1381 O O . ASP A 1 175 ? -1.254 15.049 4.665 1.00 87.19 175 ASP A O 1
ATOM 1385 N N . GLN A 1 176 ? -1.046 13.395 6.152 1.00 85.94 176 GLN A N 1
ATOM 1386 C CA . GLN A 1 176 ? -1.778 14.064 7.249 1.00 85.94 176 GLN A CA 1
ATOM 1387 C C . GLN A 1 176 ? -3.272 14.285 6.972 1.00 85.94 176 GLN A C 1
ATOM 1389 O O . GLN A 1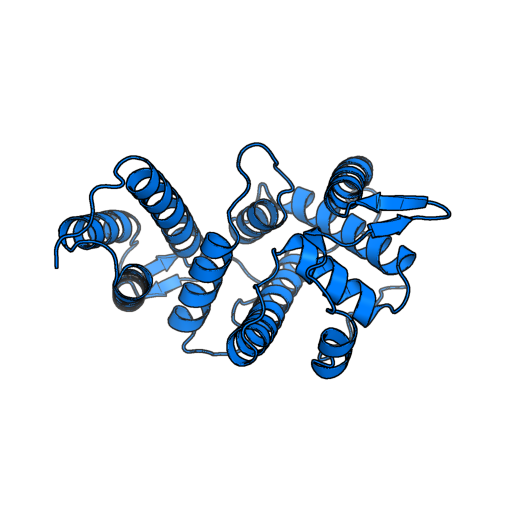 176 ? -3.873 15.300 7.342 1.00 85.94 176 GLN A O 1
ATOM 1394 N N . ILE A 1 177 ? -3.894 13.316 6.306 1.00 90.81 177 ILE A N 1
ATOM 1395 C CA . ILE A 1 177 ? -5.329 13.342 6.038 1.00 90.81 177 ILE A CA 1
ATOM 1396 C C . ILE A 1 177 ? -6.055 12.999 7.331 1.00 90.81 177 ILE A C 1
ATOM 1398 O O . ILE A 1 177 ? -5.848 11.935 7.902 1.00 90.81 177 ILE A O 1
ATOM 1402 N N . ASN A 1 178 ? -6.946 13.876 7.775 1.00 93.69 178 ASN A N 1
ATOM 1403 C CA . ASN A 1 178 ? -7.722 13.652 8.986 1.00 93.69 178 ASN A CA 1
ATOM 1404 C C . ASN A 1 178 ? -9.083 13.035 8.657 1.00 93.69 178 ASN A C 1
ATOM 1406 O O . ASN A 1 178 ? -9.821 13.537 7.810 1.00 93.69 178 ASN A O 1
ATOM 1410 N N . VAL A 1 179 ? -9.429 11.964 9.365 1.00 93.94 179 VAL A N 1
ATOM 1411 C CA . VAL A 1 179 ? -10.709 11.258 9.264 1.00 93.94 179 VAL A CA 1
ATOM 1412 C C . VAL A 1 179 ? -11.490 11.476 10.548 1.00 93.94 179 VAL A C 1
ATOM 1414 O O . VAL A 1 179 ? -10.918 11.447 11.634 1.00 93.94 179 VAL A O 1
ATOM 1417 N N . ASP A 1 180 ? -12.803 11.663 10.447 1.00 96.19 180 ASP A N 1
ATOM 1418 C CA . ASP A 1 180 ? -13.672 11.728 11.622 1.00 96.19 180 ASP A CA 1
ATOM 1419 C C . ASP A 1 180 ? -13.595 10.427 12.447 1.00 96.19 180 ASP A C 1
ATOM 1421 O O . ASP A 1 180 ? -13.702 9.319 11.911 1.00 96.19 180 ASP A O 1
ATOM 1425 N N . ALA A 1 181 ? -13.433 10.557 13.765 1.00 95.94 181 ALA A N 1
ATOM 1426 C CA . ALA A 1 181 ? -13.265 9.418 14.664 1.00 95.94 181 ALA A CA 1
ATOM 1427 C C . ALA A 1 181 ? -14.474 8.464 14.655 1.00 95.94 181 ALA A C 1
ATOM 1429 O O . ALA A 1 181 ? -14.302 7.248 14.750 1.00 95.94 181 ALA A O 1
ATOM 1430 N N . SER A 1 182 ? -15.697 8.977 14.470 1.00 95.81 182 SER A N 1
ATOM 1431 C CA . SER A 1 182 ? -16.892 8.130 14.364 1.00 95.81 182 SER A CA 1
ATOM 1432 C C . SER A 1 182 ? -16.902 7.323 13.064 1.00 95.81 182 SER A C 1
ATOM 1434 O O . SER A 1 182 ? -17.341 6.170 13.051 1.00 95.81 182 SER A O 1
ATOM 1436 N N . LYS A 1 183 ? -16.368 7.888 11.971 1.00 95.50 183 LYS A N 1
ATOM 1437 C CA . LYS A 1 183 ? -16.167 7.162 10.710 1.00 95.50 183 LYS A CA 1
ATOM 1438 C C . LYS A 1 183 ? -15.109 6.074 10.878 1.00 95.50 183 LYS A C 1
ATOM 1440 O O . LYS A 1 183 ? -15.347 4.937 10.476 1.00 95.50 183 LYS A O 1
ATOM 1445 N N . ALA A 1 184 ? -13.988 6.393 11.523 1.00 95.81 184 ALA A N 1
ATOM 1446 C CA . ALA A 1 184 ? -12.931 5.428 11.821 1.00 95.81 184 ALA A CA 1
ATOM 1447 C C . ALA A 1 184 ? -13.437 4.247 12.669 1.00 95.81 184 ALA A C 1
ATOM 1449 O O . ALA A 1 184 ? -13.163 3.094 12.337 1.00 95.81 184 ALA A O 1
ATOM 1450 N N . ALA A 1 185 ? -14.238 4.513 13.707 1.00 96.50 185 ALA A N 1
ATOM 1451 C CA . ALA A 1 185 ? -14.836 3.475 14.547 1.00 96.50 185 ALA A CA 1
ATOM 1452 C C . ALA A 1 185 ? -15.715 2.503 13.740 1.00 96.50 185 ALA A C 1
ATOM 1454 O O . ALA A 1 185 ? -15.548 1.289 13.843 1.00 96.50 185 ALA A O 1
ATOM 1455 N N . LYS A 1 186 ? -16.582 3.022 12.857 1.00 96.31 186 LYS A N 1
ATOM 1456 C CA . LYS A 1 186 ? -17.417 2.190 11.969 1.00 96.31 186 LYS A CA 1
ATOM 1457 C C . LYS A 1 186 ? -16.582 1.312 11.035 1.00 96.31 186 LYS A C 1
ATOM 1459 O O . LYS A 1 186 ? -16.947 0.172 10.761 1.00 96.31 186 LYS A O 1
ATOM 1464 N N . VAL A 1 187 ? -15.461 1.835 10.540 1.00 96.00 187 VAL A N 1
ATOM 1465 C CA . VAL A 1 187 ? -14.540 1.080 9.678 1.00 96.00 187 VAL A CA 1
ATOM 1466 C C . VAL A 1 187 ? -13.857 -0.037 10.465 1.00 96.00 187 VAL A C 1
ATOM 1468 O O . VAL A 1 187 ? -13.781 -1.155 9.964 1.00 96.00 187 VAL A O 1
ATOM 1471 N N . ILE A 1 188 ? -13.425 0.222 11.703 1.00 96.19 188 ILE A N 1
ATOM 1472 C CA . ILE A 1 188 ? -12.862 -0.803 12.597 1.00 96.19 188 ILE A CA 1
ATOM 1473 C C . ILE A 1 188 ? -13.876 -1.924 12.839 1.00 96.19 188 ILE A C 1
ATOM 1475 O O . ILE A 1 188 ? -13.538 -3.098 12.688 1.00 96.19 188 ILE A O 1
ATOM 1479 N N . GLU A 1 189 ? -15.118 -1.580 13.181 1.00 95.50 189 GLU A N 1
ATOM 1480 C CA . GLU A 1 189 ? -16.179 -2.569 13.399 1.00 95.50 189 GLU A CA 1
ATOM 1481 C C . GLU A 1 189 ? -16.434 -3.420 12.158 1.00 95.50 189 GLU A C 1
ATOM 1483 O O . GLU A 1 189 ? -16.599 -4.634 12.268 1.00 95.50 189 GLU A O 1
ATOM 1488 N N . PHE A 1 190 ? -16.422 -2.793 10.981 1.00 94.81 190 PHE A N 1
ATOM 1489 C CA . PHE A 1 190 ? -16.602 -3.480 9.712 1.00 94.81 190 PHE A CA 1
ATOM 1490 C C . PHE A 1 190 ? -15.437 -4.431 9.400 1.00 94.81 190 PHE A C 1
ATOM 1492 O O . PHE A 1 190 ? -15.661 -5.613 9.144 1.00 94.81 190 PHE A O 1
ATOM 1499 N N . VAL A 1 191 ? -14.195 -3.941 9.460 1.00 94.12 191 VAL A N 1
ATOM 1500 C CA . VAL A 1 191 ? -12.982 -4.727 9.167 1.00 94.12 191 VAL A CA 1
ATOM 1501 C C . VAL A 1 191 ? -12.857 -5.917 10.114 1.00 94.12 191 VAL A C 1
ATOM 1503 O O . VAL A 1 191 ? -12.550 -7.029 9.690 1.00 94.12 191 VAL A O 1
ATOM 1506 N N . PHE A 1 192 ? -13.129 -5.704 11.399 1.00 93.88 192 PHE A N 1
ATOM 1507 C CA . PHE A 1 192 ? -12.997 -6.732 12.423 1.00 93.88 192 PHE A CA 1
ATOM 1508 C C . PHE A 1 192 ? -14.322 -7.410 12.767 1.00 93.88 192 PHE A C 1
ATOM 1510 O O . PHE A 1 192 ? -14.403 -8.036 13.819 1.00 93.88 192 PHE A O 1
ATOM 1517 N N . ALA A 1 193 ? -15.347 -7.357 11.910 1.00 93.12 193 ALA A N 1
ATOM 1518 C CA . ALA A 1 193 ? -16.674 -7.913 12.202 1.00 93.12 193 ALA A CA 1
ATOM 1519 C C . ALA A 1 193 ? -16.631 -9.391 12.642 1.00 93.12 193 ALA A C 1
ATOM 1521 O O . ALA A 1 193 ? -17.366 -9.799 13.540 1.00 93.12 193 ALA A O 1
ATOM 1522 N N . GLN A 1 194 ? -15.705 -10.171 12.073 1.00 89.81 194 GLN A N 1
ATOM 1523 C CA . GLN A 1 194 ? -15.488 -11.591 12.385 1.00 89.81 194 GLN A CA 1
ATOM 1524 C C . GLN A 1 194 ? -14.589 -11.833 13.614 1.00 89.81 194 GLN A C 1
ATOM 1526 O O . GLN A 1 194 ? -14.256 -12.973 13.940 1.00 89.81 194 GLN A O 1
ATOM 1531 N N . ALA A 1 195 ? -14.106 -10.785 14.283 1.00 90.56 195 ALA A N 1
ATOM 1532 C CA . ALA A 1 195 ? -13.370 -10.905 15.537 1.00 90.56 195 ALA A CA 1
ATOM 1533 C C . ALA A 1 195 ? -14.332 -10.990 16.730 1.00 90.56 195 ALA A C 1
ATOM 1535 O O . ALA A 1 195 ? -15.382 -10.349 16.700 1.00 90.56 195 ALA A O 1
ATOM 1536 N N . PRO A 1 196 ? -13.987 -11.733 17.802 1.00 92.19 196 PRO A N 1
ATOM 1537 C CA . PRO A 1 196 ? -14.792 -11.763 19.020 1.00 92.19 196 PRO A CA 1
ATOM 1538 C C . PRO A 1 196 ? -15.021 -10.358 19.583 1.00 92.19 196 PRO A C 1
ATOM 1540 O O . PRO A 1 196 ? -14.129 -9.510 19.515 1.00 92.19 196 PRO A O 1
ATOM 1543 N N . TYR A 1 197 ? -16.183 -10.131 20.201 1.00 92.75 197 TYR A N 1
ATOM 1544 C CA . TYR A 1 197 ? -16.570 -8.821 20.739 1.00 92.75 197 TYR A CA 1
ATOM 1545 C C . TYR A 1 197 ? -15.476 -8.182 21.608 1.00 92.75 197 TYR A C 1
ATOM 1547 O O . TYR A 1 197 ? -15.080 -7.053 21.349 1.00 92.75 197 TYR A O 1
ATOM 1555 N N . VAL A 1 198 ? -14.911 -8.936 22.559 1.00 93.50 198 VAL A N 1
ATOM 1556 C CA . VAL A 1 198 ? -13.850 -8.459 23.471 1.00 93.50 198 VAL A CA 1
ATOM 1557 C C . VAL A 1 198 ? -12.636 -7.909 22.713 1.00 93.50 198 VAL A C 1
ATOM 1559 O O . VAL A 1 198 ? -12.034 -6.919 23.121 1.00 93.50 198 VAL A O 1
ATOM 1562 N N . ILE A 1 199 ? -12.288 -8.530 21.587 1.00 92.94 199 ILE A N 1
ATOM 1563 C CA . ILE A 1 199 ? -11.166 -8.111 20.744 1.00 92.94 199 ILE A CA 1
ATOM 1564 C C . ILE A 1 199 ? -11.516 -6.846 19.982 1.00 92.94 199 ILE A C 1
ATOM 1566 O O . ILE A 1 199 ? -10.737 -5.899 20.007 1.00 92.94 199 ILE A O 1
ATOM 1570 N N . ARG A 1 200 ? -12.705 -6.790 19.371 1.00 94.12 200 ARG A N 1
ATOM 1571 C CA . ARG A 1 200 ? -13.179 -5.575 18.695 1.00 94.12 200 ARG A CA 1
ATOM 1572 C C . ARG A 1 200 ? -13.222 -4.386 19.651 1.00 94.12 200 ARG A C 1
ATOM 1574 O O . ARG A 1 200 ? -12.708 -3.328 19.311 1.00 94.12 200 ARG A O 1
ATOM 1581 N N . SER A 1 201 ? -13.754 -4.569 20.862 1.00 95.12 201 SER A N 1
ATOM 1582 C CA . SER A 1 201 ? -13.792 -3.525 21.894 1.00 95.12 201 SER A CA 1
ATOM 1583 C C . SER A 1 201 ? -12.392 -3.057 22.290 1.00 95.12 201 SER A C 1
ATOM 1585 O O . SER A 1 201 ? -12.170 -1.858 22.429 1.00 95.12 201 SER A O 1
ATOM 1587 N N . LYS A 1 202 ? -11.427 -3.978 22.420 1.00 95.81 202 LYS A N 1
ATOM 1588 C CA . LYS A 1 202 ? -10.028 -3.619 22.682 1.00 95.81 202 LYS A CA 1
ATOM 1589 C C . LYS A 1 202 ? -9.428 -2.808 21.530 1.00 95.81 202 LYS A C 1
ATOM 1591 O O . LYS A 1 202 ? -8.796 -1.791 21.782 1.00 95.81 202 LYS A O 1
ATOM 1596 N N . ILE A 1 203 ? -9.636 -3.235 20.283 1.00 96.25 203 ILE A N 1
ATOM 1597 C CA . ILE A 1 203 ? -9.137 -2.529 19.093 1.00 96.25 203 ILE A CA 1
ATOM 1598 C C . ILE A 1 203 ? -9.734 -1.116 19.016 1.00 96.25 203 ILE A C 1
ATOM 1600 O O . ILE A 1 203 ? -8.996 -0.164 18.779 1.00 96.25 203 ILE A O 1
ATOM 1604 N N . LEU A 1 204 ? -11.038 -0.962 19.266 1.00 96.75 204 LEU A N 1
ATOM 1605 C CA . LEU A 1 204 ? -11.699 0.346 19.306 1.00 96.75 204 LEU A CA 1
ATOM 1606 C C . LEU A 1 204 ? -11.104 1.258 20.386 1.00 96.75 204 LEU A C 1
ATOM 1608 O O . LEU A 1 204 ? -10.787 2.407 20.093 1.00 96.75 204 LEU A O 1
ATOM 1612 N N . LEU A 1 205 ? -10.882 0.738 21.597 1.00 96.19 205 LEU A N 1
ATOM 1613 C CA . LEU A 1 205 ? -10.271 1.506 22.686 1.00 96.19 205 LEU A CA 1
ATOM 1614 C C . LEU A 1 205 ? -8.836 1.944 22.348 1.00 96.19 205 LEU A C 1
ATOM 1616 O O . LEU A 1 205 ? -8.440 3.068 22.645 1.00 96.19 205 LEU A O 1
ATOM 1620 N N . GLU A 1 206 ? -8.037 1.080 21.714 1.00 96.44 206 GLU A N 1
ATOM 1621 C CA . GLU A 1 206 ? -6.688 1.453 21.265 1.00 96.44 206 GLU A CA 1
ATOM 1622 C C . GLU A 1 206 ? -6.708 2.468 20.112 1.00 96.44 206 GLU A C 1
ATOM 1624 O O . GLU A 1 206 ? -5.811 3.309 20.023 1.00 96.44 206 GLU A O 1
ATOM 1629 N N . ALA A 1 207 ? -7.721 2.427 19.243 1.00 95.69 207 ALA A N 1
ATOM 1630 C CA . ALA A 1 207 ? -7.912 3.436 18.206 1.00 95.69 207 ALA A CA 1
ATOM 1631 C C . ALA A 1 207 ? -8.321 4.794 18.795 1.00 95.69 207 ALA A C 1
ATOM 1633 O O . ALA A 1 207 ? -7.829 5.824 18.342 1.00 95.69 207 ALA A O 1
ATOM 1634 N N . GLU A 1 208 ? -9.161 4.807 19.832 1.00 95.12 208 GLU A N 1
ATOM 1635 C CA . GLU A 1 208 ? -9.603 6.030 20.514 1.00 95.12 208 GLU A CA 1
ATOM 1636 C C . GLU A 1 208 ? -8.425 6.814 21.110 1.00 95.12 208 GLU A C 1
ATOM 1638 O O . GLU A 1 208 ? -8.368 8.035 20.991 1.00 95.12 208 GLU A O 1
ATOM 1643 N N . LYS A 1 209 ? -7.406 6.121 21.635 1.00 95.69 209 LYS A N 1
ATOM 1644 C CA . LYS A 1 209 ? -6.165 6.751 22.130 1.00 95.69 209 LYS A CA 1
ATOM 1645 C C . LYS A 1 209 ? -5.373 7.501 21.053 1.00 95.69 209 LYS A C 1
ATOM 1647 O O . LYS A 1 209 ? -4.484 8.278 21.388 1.00 95.69 209 LYS A O 1
ATOM 1652 N N . ARG A 1 210 ? -5.645 7.238 19.772 1.00 94.62 210 ARG A N 1
ATOM 1653 C CA . ARG A 1 210 ? -4.992 7.888 18.622 1.00 94.62 210 ARG A CA 1
ATOM 1654 C C . ARG A 1 210 ? -5.774 9.096 18.107 1.00 94.62 210 ARG A C 1
ATOM 1656 O O . ARG A 1 210 ? -5.295 9.775 17.202 1.00 94.62 210 ARG A O 1
ATOM 1663 N N . VAL A 1 211 ? -6.967 9.349 18.644 1.00 96.31 211 VAL A N 1
ATOM 1664 C CA . VAL A 1 211 ? -7.808 10.478 18.248 1.00 96.31 211 VAL A CA 1
ATOM 1665 C C . VAL A 1 211 ? -7.231 11.771 18.820 1.00 96.31 211 VAL A C 1
ATOM 1667 O O . VAL A 1 211 ? -6.959 11.879 20.015 1.00 96.31 211 VAL A O 1
ATOM 1670 N N . VAL A 1 212 ? -7.085 12.778 17.962 1.00 95.44 212 VAL A N 1
ATOM 1671 C CA . VAL A 1 212 ? -6.726 14.146 18.339 1.00 95.44 212 VAL A CA 1
ATOM 1672 C C . VAL A 1 212 ? -7.946 15.029 18.091 1.00 95.44 212 VAL A C 1
ATOM 1674 O O . VAL A 1 212 ? -8.370 15.250 16.957 1.00 95.44 212 VAL A O 1
ATOM 1677 N N . GLY A 1 213 ? -8.563 15.515 19.169 1.00 94.62 213 GLY A N 1
ATOM 1678 C CA . GLY A 1 213 ? -9.827 16.247 19.087 1.00 94.62 213 GLY A CA 1
ATOM 1679 C C . GLY A 1 213 ? -10.979 15.336 18.654 1.00 94.62 213 GLY A C 1
ATOM 1680 O O . GLY A 1 213 ? -11.487 14.563 19.459 1.00 94.62 213 GLY A O 1
ATOM 1681 N N . LYS A 1 214 ? -11.412 15.447 17.393 1.00 95.94 214 LYS A N 1
ATOM 1682 C CA . LYS A 1 214 ? -12.481 14.614 16.797 1.00 95.94 214 LYS A CA 1
ATOM 1683 C C . LYS A 1 214 ? -12.008 13.805 15.593 1.00 95.94 214 LYS A C 1
ATOM 1685 O O . LYS A 1 214 ? -12.819 13.171 14.920 1.00 95.94 214 LYS A O 1
ATOM 1690 N N . THR A 1 215 ? -10.714 13.845 15.303 1.00 97.31 215 THR A N 1
ATOM 1691 C CA . THR A 1 215 ? -10.155 13.250 14.098 1.00 97.31 215 THR A CA 1
ATOM 1692 C C . THR A 1 215 ? -9.017 12.303 14.417 1.00 97.31 215 THR A C 1
ATOM 1694 O O . THR A 1 215 ? -8.370 12.394 15.458 1.00 97.31 215 THR A O 1
ATOM 1697 N N . ILE A 1 216 ? -8.769 11.387 13.495 1.00 96.38 216 ILE A N 1
ATOM 1698 C CA . ILE A 1 216 ? -7.617 10.499 13.487 1.00 96.38 216 ILE A CA 1
ATOM 1699 C C . ILE A 1 216 ? -6.899 10.652 12.149 1.00 96.38 216 ILE A C 1
ATOM 1701 O O . ILE A 1 216 ? -7.544 10.778 11.107 1.00 96.38 216 ILE A O 1
ATOM 1705 N N . ASP A 1 217 ? -5.571 10.653 12.178 1.00 95.06 217 ASP A N 1
ATOM 1706 C CA . ASP A 1 217 ? -4.764 10.626 10.961 1.00 95.06 217 ASP A CA 1
ATOM 1707 C C . ASP A 1 217 ? -5.006 9.316 10.186 1.00 95.06 217 ASP A C 1
ATOM 1709 O O . ASP A 1 217 ? -4.963 8.223 10.762 1.00 95.06 217 ASP A O 1
ATOM 1713 N N . LEU A 1 218 ? -5.282 9.427 8.886 1.00 94.50 218 LEU A N 1
ATOM 1714 C CA . LEU A 1 218 ? -5.643 8.314 8.009 1.00 94.50 218 LEU A CA 1
ATOM 1715 C C . LEU A 1 218 ? -4.519 7.288 7.924 1.00 94.50 218 LEU A C 1
ATOM 1717 O O . LEU A 1 218 ? -4.771 6.095 8.082 1.00 94.50 218 LEU A O 1
ATOM 1721 N N . ASP A 1 219 ? -3.290 7.739 7.678 1.00 94.00 219 ASP A N 1
ATOM 1722 C CA . ASP A 1 219 ? -2.155 6.840 7.487 1.00 94.00 219 ASP A CA 1
ATOM 1723 C C . ASP A 1 219 ? -1.847 6.092 8.803 1.00 94.00 219 ASP A C 1
ATOM 1725 O O . ASP A 1 219 ? -1.637 4.877 8.792 1.00 94.00 219 ASP A O 1
ATOM 1729 N N . SER A 1 220 ? -1.938 6.769 9.955 1.00 94.12 220 SER A N 1
ATOM 1730 C CA . SER A 1 220 ? -1.841 6.170 11.296 1.00 94.12 220 SER A CA 1
ATOM 1731 C C . SER A 1 220 ? -2.951 5.154 11.578 1.00 94.12 220 SER A C 1
ATOM 1733 O O . SER A 1 220 ? -2.676 4.078 12.123 1.00 94.12 220 SER A O 1
ATOM 1735 N N . LEU A 1 221 ? -4.197 5.457 11.197 1.00 95.88 221 LEU A N 1
ATOM 1736 C CA . LEU A 1 221 ? -5.325 4.533 11.324 1.00 95.88 221 LEU A CA 1
ATOM 1737 C C . LEU A 1 221 ? -5.113 3.289 10.457 1.00 95.88 221 LEU A C 1
ATOM 1739 O O . LEU A 1 221 ? -5.220 2.174 10.961 1.00 95.88 221 LEU A O 1
ATOM 1743 N N . LEU A 1 222 ? -4.784 3.455 9.176 1.00 95.56 222 LEU A N 1
ATOM 1744 C CA . LEU A 1 222 ? -4.553 2.334 8.263 1.00 95.56 222 LEU A CA 1
ATOM 1745 C C . LEU A 1 222 ? -3.385 1.460 8.737 1.00 95.56 222 LEU A C 1
ATOM 1747 O O . LEU A 1 222 ? -3.486 0.232 8.720 1.00 95.56 222 LEU A O 1
ATOM 1751 N N . TYR A 1 223 ? -2.312 2.079 9.237 1.00 94.38 223 TYR A N 1
ATOM 1752 C CA . TYR A 1 223 ? -1.188 1.363 9.837 1.00 94.38 223 TYR A CA 1
ATOM 1753 C C . TYR A 1 223 ? -1.614 0.544 11.052 1.00 94.38 223 TYR A C 1
ATOM 1755 O O . TYR A 1 223 ? -1.277 -0.635 11.170 1.00 94.38 223 TYR A O 1
ATOM 1763 N N . PHE A 1 224 ? -2.412 1.147 11.930 1.00 95.94 224 PHE A N 1
ATOM 1764 C CA . PHE A 1 224 ? -2.973 0.467 13.086 1.00 95.94 224 PHE A CA 1
ATOM 1765 C C . PHE A 1 224 ? -3.842 -0.735 12.691 1.00 95.94 224 PHE A C 1
ATOM 1767 O O . PHE A 1 224 ? -3.668 -1.809 13.264 1.00 95.94 224 PHE A O 1
ATOM 1774 N N . LEU A 1 225 ? -4.731 -0.592 11.703 1.00 96.69 225 LEU A N 1
ATOM 1775 C CA . LEU A 1 225 ? -5.607 -1.679 11.248 1.00 96.69 225 LEU A CA 1
ATOM 1776 C C . LEU A 1 225 ? -4.807 -2.879 10.730 1.00 96.69 225 LEU A C 1
ATOM 1778 O O . LEU A 1 225 ? -5.102 -4.016 11.101 1.00 96.69 225 LEU A O 1
ATOM 1782 N N . VAL A 1 226 ? -3.775 -2.625 9.921 1.00 95.94 226 VAL A N 1
ATOM 1783 C CA . VAL A 1 226 ? -2.879 -3.665 9.394 1.00 95.94 226 VAL A CA 1
ATOM 1784 C C . VAL A 1 226 ? -2.167 -4.399 10.529 1.00 95.94 226 VAL A C 1
ATOM 1786 O O . VAL A 1 226 ? -2.184 -5.629 10.571 1.00 95.94 226 VAL A O 1
ATOM 1789 N N . ASP A 1 227 ? -1.589 -3.670 11.483 1.00 94.44 227 ASP A N 1
ATOM 1790 C CA . ASP A 1 227 ? -0.869 -4.284 12.600 1.00 94.44 227 ASP A CA 1
ATOM 1791 C C . ASP A 1 227 ? -1.804 -5.095 13.517 1.00 94.44 227 ASP A C 1
ATOM 1793 O O . ASP A 1 227 ? -1.451 -6.202 13.931 1.00 94.44 227 ASP A O 1
ATOM 1797 N N . GLN A 1 228 ? -3.016 -4.597 13.799 1.00 95.25 228 GLN A N 1
ATOM 1798 C CA . GLN A 1 228 ? -4.016 -5.350 14.567 1.00 95.25 228 GLN A CA 1
ATOM 1799 C C . GLN A 1 228 ? -4.462 -6.615 13.831 1.00 95.25 228 GLN A C 1
ATOM 1801 O O . GLN A 1 228 ? -4.604 -7.668 14.455 1.00 95.25 228 GLN A O 1
ATOM 1806 N N . TYR A 1 229 ? -4.642 -6.539 12.510 1.00 94.69 229 TYR A N 1
ATOM 1807 C CA . TYR A 1 229 ? -4.989 -7.698 11.695 1.00 94.69 229 TYR A CA 1
ATOM 1808 C C . TYR A 1 229 ? -3.900 -8.773 11.739 1.00 94.69 229 TYR A C 1
ATOM 1810 O O . TYR A 1 229 ? -4.201 -9.942 11.992 1.00 94.69 229 TYR A O 1
ATOM 1818 N N . VAL A 1 230 ? -2.636 -8.389 11.543 1.00 93.19 230 VAL A N 1
ATOM 1819 C CA . VAL A 1 230 ? -1.501 -9.323 11.599 1.00 93.19 230 VAL A CA 1
ATOM 1820 C C . VAL A 1 230 ? -1.391 -9.956 12.986 1.00 93.19 230 VAL A C 1
ATOM 1822 O O . VAL A 1 230 ? -1.232 -11.170 13.099 1.00 93.19 230 VAL A O 1
ATOM 1825 N N . HIS A 1 231 ? -1.532 -9.161 14.049 1.00 91.44 231 HIS A N 1
ATOM 1826 C CA . HIS A 1 231 ? -1.483 -9.667 15.418 1.00 91.44 231 HIS A CA 1
ATOM 1827 C C . HIS A 1 231 ? -2.613 -10.671 15.711 1.00 91.44 231 HIS A C 1
ATOM 1829 O O . HIS A 1 231 ? -2.363 -11.743 16.265 1.00 91.44 231 HIS A O 1
ATOM 1835 N N . GLU A 1 232 ? -3.854 -10.363 15.324 1.00 88.31 232 GLU A N 1
ATOM 1836 C CA . GLU A 1 232 ? -4.985 -11.278 15.528 1.00 88.31 232 GLU A CA 1
ATOM 1837 C C . GLU A 1 232 ? -4.896 -12.542 14.676 1.00 88.31 232 GLU A C 1
ATOM 1839 O O . GLU A 1 232 ? -5.220 -13.627 15.161 1.00 88.31 232 GLU A O 1
ATOM 1844 N N . SER A 1 233 ? -4.416 -12.430 13.438 1.00 86.94 233 SER A N 1
ATOM 1845 C CA . SER A 1 233 ? -4.220 -13.584 12.555 1.00 86.94 233 SER A CA 1
ATOM 1846 C C . SER A 1 233 ? -3.195 -14.556 13.142 1.00 86.94 233 SER A C 1
ATOM 1848 O O . SER A 1 233 ? -3.468 -15.752 13.243 1.00 86.94 233 SER A O 1
ATOM 1850 N N . SER A 1 234 ? -2.068 -14.039 13.639 1.00 86.12 234 SER A N 1
ATOM 1851 C CA . SER A 1 234 ? -1.052 -14.841 14.331 1.00 86.12 234 SER A CA 1
ATOM 1852 C C . SER A 1 234 ? -1.598 -15.507 15.595 1.00 86.12 234 SER A C 1
ATOM 1854 O O . SER A 1 234 ? -1.306 -16.670 15.863 1.00 86.12 234 SER A O 1
ATOM 1856 N N . ARG A 1 235 ? -2.438 -14.806 16.365 1.00 83.12 235 ARG A N 1
ATOM 1857 C CA . ARG A 1 235 ? -3.046 -15.366 17.579 1.00 83.12 235 ARG A CA 1
ATOM 1858 C C . ARG A 1 235 ? -4.010 -16.513 17.272 1.00 83.12 235 ARG A C 1
ATOM 1860 O O . ARG A 1 235 ? -3.997 -17.512 17.983 1.00 83.12 235 ARG A O 1
ATOM 1867 N N . ARG A 1 236 ? -4.815 -16.390 16.212 1.00 79.31 236 ARG A N 1
ATOM 1868 C CA . ARG A 1 236 ? -5.717 -17.461 15.750 1.00 79.31 236 ARG A CA 1
ATOM 1869 C C . ARG A 1 236 ? -4.954 -18.688 15.263 1.00 79.31 236 ARG A C 1
ATOM 1871 O O . ARG A 1 236 ? -5.382 -19.801 15.533 1.00 79.31 236 ARG A O 1
ATOM 1878 N N . ALA A 1 237 ? -3.820 -18.492 14.591 1.00 78.69 237 ALA A N 1
ATOM 1879 C CA . ALA A 1 237 ? -2.976 -19.600 14.147 1.00 78.69 237 ALA A CA 1
ATOM 1880 C C . ALA A 1 237 ? -2.395 -20.414 15.322 1.00 78.69 237 ALA A C 1
ATOM 1882 O O . ALA A 1 237 ? -2.179 -21.615 15.189 1.00 78.69 237 ALA A O 1
ATOM 1883 N N . LEU A 1 238 ? -2.169 -19.772 16.475 1.00 75.25 238 LEU A N 1
ATOM 1884 C CA . LEU A 1 238 ? -1.629 -20.406 17.684 1.00 75.25 238 LEU A CA 1
ATOM 1885 C C . LEU A 1 238 ? -2.689 -21.106 18.553 1.00 75.25 238 LEU A C 1
ATOM 1887 O O . LEU A 1 238 ? -2.328 -21.941 19.379 1.00 75.25 238 LEU A O 1
ATOM 1891 N N . ASP A 1 239 ? -3.975 -20.791 18.380 1.00 65.62 239 ASP A N 1
ATOM 1892 C CA . ASP A 1 239 ? -5.083 -21.410 19.118 1.00 65.62 239 ASP A CA 1
ATOM 1893 C C . ASP A 1 239 ? -6.137 -21.965 18.140 1.00 65.62 239 ASP A C 1
ATOM 1895 O O . ASP A 1 239 ? -7.179 -21.340 17.923 1.00 65.62 239 ASP A O 1
ATOM 1899 N N . PRO A 1 240 ? -5.886 -23.139 17.523 1.00 57.50 240 PRO A N 1
ATOM 1900 C CA . PRO A 1 240 ? -6.750 -23.724 16.496 1.00 57.50 240 PRO A CA 1
ATOM 1901 C C . PRO A 1 240 ? -8.028 -24.358 17.064 1.00 57.50 240 PRO A C 1
ATOM 1903 O O . PRO A 1 240 ? -8.660 -25.172 16.386 1.00 57.50 240 PRO A O 1
ATOM 1906 N N . ARG A 1 241 ? -8.415 -24.050 18.311 1.00 60.19 241 ARG A N 1
ATOM 1907 C CA . ARG A 1 241 ? -9.618 -24.633 18.908 1.00 60.19 241 ARG A CA 1
ATOM 1908 C C . ARG A 1 241 ? -10.827 -24.351 18.005 1.00 60.19 241 ARG A C 1
ATOM 1910 O O . ARG A 1 241 ? -11.044 -23.195 17.634 1.00 60.19 241 ARG A O 1
ATOM 1917 N N . PRO A 1 242 ? -11.611 -25.386 17.646 1.00 45.88 242 PRO A N 1
ATOM 1918 C CA . PRO A 1 242 ? -12.785 -25.205 16.812 1.00 45.88 242 PRO A CA 1
ATOM 1919 C C . PRO A 1 242 ? -13.721 -24.243 17.531 1.00 45.88 242 PRO A C 1
ATOM 1921 O O . PRO A 1 242 ? -14.101 -24.475 18.680 1.00 45.88 242 PRO A O 1
ATOM 1924 N N . GLN A 1 243 ? -14.055 -23.137 16.868 1.00 44.34 243 GLN A N 1
ATOM 1925 C CA . GLN A 1 243 ? -15.118 -22.263 17.334 1.00 44.34 243 GLN A CA 1
ATOM 1926 C C . GLN A 1 243 ? -16.409 -23.072 17.233 1.00 44.34 243 GLN A C 1
ATOM 1928 O O . GLN A 1 243 ? -16.973 -23.233 16.156 1.00 44.34 243 GLN A O 1
ATOM 1933 N N . THR A 1 244 ? -16.816 -23.669 18.349 1.00 35.34 244 THR A N 1
ATOM 1934 C CA . THR A 1 244 ? -18.150 -24.234 18.512 1.00 35.34 244 THR A CA 1
ATOM 1935 C C . THR A 1 244 ? -19.142 -23.088 18.352 1.00 35.34 244 THR A C 1
ATOM 1937 O O . THR A 1 244 ? -19.177 -22.193 19.200 1.00 35.34 244 THR A O 1
ATOM 1940 N N . LEU A 1 245 ? -19.859 -23.099 17.225 1.00 34.41 245 LEU A N 1
ATOM 1941 C CA . LEU A 1 245 ? -21.111 -22.368 17.032 1.00 34.41 245 LEU A CA 1
ATOM 1942 C C . LEU A 1 245 ? -22.186 -22.922 17.970 1.00 34.41 245 LEU A C 1
ATOM 1944 O O . LEU A 1 245 ? -22.198 -24.159 18.170 1.00 34.41 245 LEU A O 1
#

Sequence (245 aa):
GAVGMVPVTMDLQGLKSRRGGGIKDQMITQGNQAIPYSQFWAGLLKSSESIDVEDNVMLQMSKKQMLDFIGKIYTEKILVDEVDDRIHMSRQSLPEFLYDYHLELLSEPLLAEEALMNIVANARLYEGVSARVKMFCRFLQINQDKPLPVEALSVFLLALVKIQNGEIPLLPDYDQINVDASKAAKVIEFVFAQAPYVIRSKILLEAEKRVVGKTIDLDSLLYFLVDQYVHESSRRALDPRPQTL

Foldseek 3Di:
DAPPPDPDDFDLVVLVVVCPDQLQAAFDDDPPDTHGPVVVLVVLLVVLVPDDQVPPVNLDDPLLRLQVVLLVLLVVLVVNVVVCVVVVHDRDQSLSSQLSVLCRVVVDNVRSSVNSSSSSNNLVVCLVPALSSVVVCLSSCSPVPHRADRVLSVLLSQLLCQQQVNDPSSGHSDFFDKGFLVSLLVSLCVSCVVPDPVLSVVLNVVSVVQDDPGIHGSSVSSVSRSVSVVVVVVVCVVPVPPPDD